Protein AF-A0A0C3JP59-F1 (afdb_monomer)

Mean predicted aligned error: 7.5 Å

Secondary structure (DSSP, 8-state):
---EEEEEEPPPSEEES-TTS-EEEEEEEE-TTS-SB--S-EEEEEEEEEE--TTS-PPP-BPPPEEEEEE-GGGTT--EEEPPPSS--TT-EEEEEEESSSSGGGGSEETT-TTTTSSPBPEEEPPEEEESS---PPPP-EEEEEEEE---TTS-PPPEEEEEEEESSS-GGGS--HHHHHHHHHHHHHHTT------HHHHHHHHHHH-SS---PPPSS-SS-----TTGGG---------

Radius of gyration: 20.32 Å; Cα contacts (8 Å, |Δi|>4): 441; chains: 1; bounding box: 47×36×67 Å

Foldseek 3Di:
DFKAWDWPAFWFQEDEPDQPDFGKTQIAIAAQLNPGGDADKFWKWKKKWWDDDPVDPDDIDIDFTDTQGIDHPVSNGPMGTDDDDPPDDAFTKIKMKIFRDRGPVRSAQELQDPCGRVGHFMKIFDIYGYHNDDDPGDGGQKIKHKYWQDAPPVDPDDIDIDIFIAGPDSPSLRTDHPVLSNVSSVVSCLQRPHPDPPDPVSVVVSCQVVPLDDDDDDDPPHRRHPDDDPCVSVPDPPDDDDD

Structure (mmCIF, N/CA/C/O backbone):
data_AF-A0A0C3JP59-F1
#
_entry.id   AF-A0A0C3JP59-F1
#
loop_
_atom_site.group_PDB
_atom_site.id
_atom_site.type_symbol
_atom_site.label_atom_id
_atom_site.label_alt_id
_atom_site.label_comp_id
_atom_site.label_asym_id
_atom_site.label_entity_id
_atom_site.label_seq_id
_atom_site.pdbx_PDB_ins_code
_atom_site.Cartn_x
_atom_site.Cartn_y
_atom_site.Cartn_z
_atom_site.occupancy
_atom_site.B_iso_or_equiv
_atom_site.auth_seq_id
_atom_site.auth_comp_id
_atom_site.auth_asym_id
_atom_site.auth_atom_id
_atom_site.pdbx_PDB_model_num
ATOM 1 N N . MET A 1 1 ? 14.870 6.328 -2.613 1.00 89.94 1 MET A N 1
ATOM 2 C CA . MET A 1 1 ? 14.255 5.530 -1.542 1.00 89.94 1 MET A CA 1
ATOM 3 C C . MET A 1 1 ? 12.779 5.856 -1.515 1.00 89.94 1 MET A C 1
ATOM 5 O O . MET A 1 1 ? 12.437 7.028 -1.655 1.00 89.94 1 MET A O 1
ATOM 9 N N . PHE A 1 2 ? 11.926 4.849 -1.416 1.00 96.75 2 PHE A N 1
ATOM 10 C CA . PHE A 1 2 ? 10.487 5.022 -1.312 1.00 96.75 2 PHE A CA 1
ATOM 11 C C . PHE A 1 2 ? 10.056 4.972 0.149 1.00 96.75 2 PHE A C 1
ATOM 13 O O . PHE A 1 2 ? 10.718 4.387 1.003 1.00 96.75 2 PHE A O 1
ATOM 20 N N . TYR A 1 3 ? 8.921 5.602 0.425 1.00 97.62 3 TYR A N 1
ATOM 21 C CA . TYR A 1 3 ? 8.264 5.524 1.719 1.00 97.62 3 TYR A CA 1
ATOM 22 C C . TYR A 1 3 ? 6.970 4.733 1.591 1.00 97.62 3 TYR A C 1
ATOM 24 O O . TYR A 1 3 ? 6.320 4.718 0.545 1.00 97.62 3 TYR A O 1
ATOM 32 N N . TYR A 1 4 ? 6.574 4.094 2.680 1.00 97.56 4 TYR A N 1
ATOM 33 C CA . TYR A 1 4 ? 5.446 3.184 2.719 1.00 97.56 4 TYR A CA 1
ATOM 34 C C . TYR A 1 4 ? 4.569 3.536 3.905 1.00 97.56 4 TYR A C 1
ATOM 36 O O . TYR A 1 4 ? 5.034 3.572 5.042 1.00 97.56 4 TYR A O 1
ATOM 44 N N . VAL A 1 5 ? 3.274 3.714 3.662 1.00 97.75 5 VAL A N 1
ATOM 45 C CA . VAL A 1 5 ? 2.292 3.603 4.737 1.00 97.75 5 VAL A CA 1
ATOM 46 C C . VAL A 1 5 ? 2.236 2.131 5.146 1.00 97.75 5 VAL A C 1
ATOM 48 O O . VAL A 1 5 ? 2.215 1.235 4.299 1.00 97.75 5 VAL A O 1
ATOM 51 N N . SER A 1 6 ? 2.254 1.855 6.442 1.00 96.12 6 SER A N 1
ATOM 52 C CA . SER A 1 6 ? 2.168 0.509 7.005 1.00 96.12 6 SER A CA 1
ATOM 53 C C . SER A 1 6 ? 1.388 0.522 8.317 1.00 96.12 6 SER A C 1
ATOM 55 O O . SER A 1 6 ? 1.130 1.579 8.896 1.00 96.12 6 SER A O 1
ATOM 57 N N . PHE A 1 7 ? 0.992 -0.660 8.782 1.00 96.06 7 PHE A N 1
ATOM 58 C CA . PHE A 1 7 ? 0.391 -0.827 10.097 1.00 96.06 7 PHE A CA 1
ATOM 59 C C . PHE A 1 7 ? 1.435 -1.368 11.074 1.00 96.06 7 PHE A C 1
ATOM 61 O O . PHE A 1 7 ? 1.820 -2.533 10.984 1.00 96.06 7 PHE A O 1
ATOM 68 N N . LEU A 1 8 ? 1.849 -0.556 12.048 1.00 94.31 8 LEU A N 1
ATOM 69 C CA . LEU A 1 8 ? 2.603 -1.061 13.198 1.00 94.31 8 LEU A CA 1
ATOM 70 C C . LEU A 1 8 ? 1.692 -1.904 14.104 1.00 94.31 8 LEU A C 1
ATOM 72 O O . LEU A 1 8 ? 2.076 -2.966 14.599 1.00 94.31 8 LEU A O 1
ATOM 76 N N . ARG A 1 9 ? 0.447 -1.444 14.271 1.00 94.44 9 ARG A N 1
ATOM 77 C CA . ARG A 1 9 ? -0.668 -2.235 14.794 1.00 94.44 9 ARG A CA 1
ATOM 78 C C . ARG A 1 9 ? -1.756 -2.301 13.722 1.00 94.44 9 ARG A C 1
ATOM 80 O O . ARG A 1 9 ? -2.375 -1.266 13.455 1.00 94.44 9 ARG A O 1
ATOM 87 N N . PRO A 1 10 ? -1.945 -3.461 13.068 1.00 95.94 10 PRO A N 1
ATOM 88 C CA . PRO A 1 10 ? -3.008 -3.635 12.089 1.00 95.94 10 PRO A CA 1
ATOM 89 C C . PRO A 1 10 ? -4.371 -3.680 12.780 1.00 95.94 10 PRO A C 1
ATOM 91 O O . PRO A 1 10 ? -4.438 -3.938 13.987 1.00 95.94 10 PRO A O 1
ATOM 94 N N . PRO A 1 11 ? -5.459 -3.433 12.033 1.00 96.25 11 PRO A N 1
ATOM 95 C CA . PRO A 1 11 ? -6.794 -3.599 12.578 1.00 96.25 11 PRO A CA 1
ATOM 96 C C . PRO A 1 11 ? -7.042 -5.062 12.997 1.00 96.25 11 PRO A C 1
ATOM 98 O O . PRO A 1 11 ? -6.346 -5.979 12.545 1.00 96.25 11 PRO A O 1
ATOM 101 N N . PRO A 1 12 ? -8.030 -5.318 13.870 1.00 95.50 12 PRO A N 1
ATOM 102 C CA . PRO A 1 12 ? -8.351 -6.675 14.283 1.00 95.50 12 PRO A CA 1
ATOM 103 C C . PRO A 1 12 ? -8.939 -7.474 13.113 1.00 95.50 12 PRO A C 1
ATOM 105 O O . PRO A 1 12 ? -9.581 -6.918 12.226 1.00 95.50 12 PRO A O 1
ATOM 108 N N . ALA A 1 13 ? -8.785 -8.799 13.129 1.00 96.38 13 ALA A N 1
ATOM 109 C CA . ALA A 1 13 ? -9.402 -9.659 12.114 1.00 96.38 13 ALA A CA 1
ATOM 110 C C . ALA A 1 13 ? -10.935 -9.754 12.252 1.00 96.38 13 ALA A C 1
ATOM 112 O O . ALA A 1 13 ? -11.623 -10.115 11.298 1.00 96.38 13 ALA A O 1
ATOM 113 N N . GLN A 1 14 ? -11.474 -9.421 13.428 1.00 96.19 14 GLN A N 1
ATOM 114 C CA . GLN A 1 14 ? -12.908 -9.325 13.683 1.00 96.19 14 GLN A CA 1
ATOM 115 C C . GLN A 1 14 ? -13.212 -8.058 14.478 1.00 96.19 14 GLN A C 1
ATOM 117 O O . GLN A 1 14 ? -12.444 -7.697 15.366 1.00 96.19 14 GLN A O 1
ATOM 122 N N . ALA A 1 15 ? -14.338 -7.418 14.188 1.00 95.38 15 ALA A N 1
ATOM 123 C CA . ALA A 1 15 ? -14.823 -6.258 14.928 1.00 95.38 15 ALA A CA 1
ATOM 124 C C . ALA A 1 15 ? -16.307 -6.430 15.263 1.00 95.38 15 ALA A C 1
ATOM 126 O O . ALA A 1 15 ? -17.074 -6.966 14.455 1.00 95.38 15 ALA A O 1
ATOM 127 N N . SER A 1 16 ? -16.726 -5.967 16.444 1.00 94.12 16 SER A N 1
ATOM 128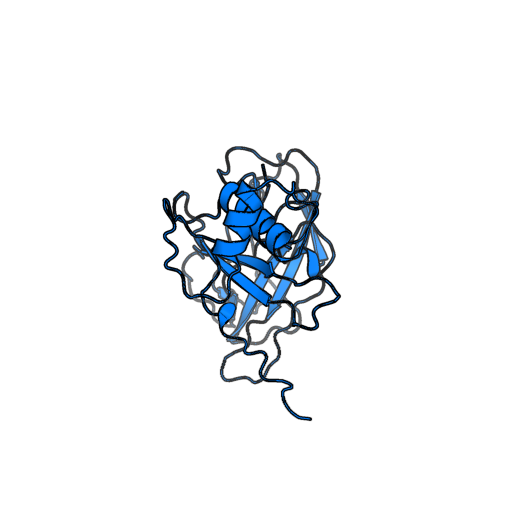 C CA . SER A 1 16 ? -18.150 -5.956 16.798 1.00 94.12 16 SER A CA 1
ATOM 129 C C . SER A 1 16 ? -18.950 -5.057 15.861 1.00 94.12 16 SER A C 1
ATOM 131 O O . SER A 1 16 ? -18.447 -4.030 15.416 1.00 94.12 16 SER A O 1
ATOM 133 N N . LEU A 1 17 ? -20.232 -5.343 15.636 1.00 94.50 17 LEU A N 1
ATOM 134 C CA . LEU A 1 17 ? -21.161 -4.393 15.001 1.00 94.50 17 LEU A CA 1
ATOM 135 C C . LEU A 1 17 ? -21.553 -3.220 15.915 1.00 94.50 17 LEU A C 1
ATOM 137 O O . LEU A 1 17 ? -22.024 -2.197 15.420 1.00 94.50 17 LEU A O 1
ATOM 141 N N . ALA A 1 18 ? -21.338 -3.330 17.229 1.00 91.81 18 ALA A N 1
ATOM 142 C CA . ALA A 1 18 ? -21.715 -2.297 18.190 1.00 91.81 18 ALA A CA 1
ATOM 143 C C . ALA A 1 18 ? -20.9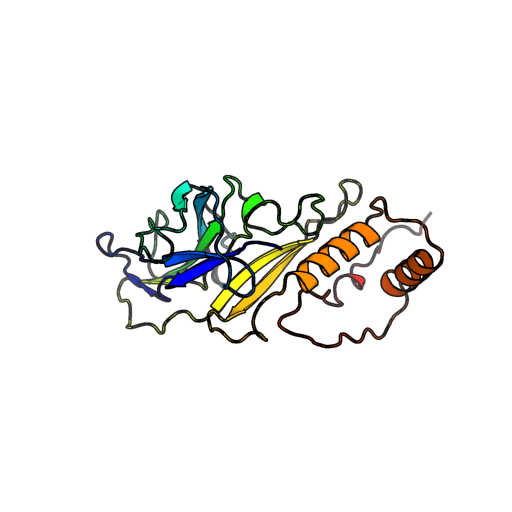47 -0.986 17.948 1.00 91.81 18 ALA A C 1
ATOM 145 O O . ALA A 1 18 ? -19.719 -0.971 17.970 1.00 91.81 18 ALA A O 1
ATOM 146 N N . GLN A 1 19 ? -21.667 0.126 17.765 1.00 86.19 19 GLN A N 1
ATOM 147 C CA . GLN A 1 19 ? -21.082 1.439 17.441 1.00 86.19 19 GLN A CA 1
ATOM 148 C C . GLN A 1 19 ? -20.111 1.979 18.502 1.00 86.19 19 GLN A C 1
ATOM 150 O O . GLN A 1 19 ? -19.279 2.826 18.191 1.00 86.19 19 GLN A O 1
ATOM 155 N N . THR A 1 20 ? -20.212 1.503 19.743 1.00 87.88 20 THR A N 1
ATOM 156 C CA . THR A 1 20 ? -19.355 1.918 20.859 1.00 87.88 20 THR A CA 1
ATOM 157 C C . THR A 1 20 ? -17.933 1.367 20.764 1.00 87.88 20 THR A C 1
ATOM 159 O O . THR A 1 20 ? -17.017 1.951 21.338 1.00 87.88 20 THR A O 1
ATOM 162 N N . GLU A 1 21 ? -17.723 0.263 20.044 1.00 90.06 21 GLU A N 1
ATOM 163 C CA . GLU A 1 21 ? -16.406 -0.355 19.913 1.00 90.06 21 GLU A CA 1
ATOM 164 C C . GLU A 1 21 ? -15.600 0.322 18.797 1.00 90.06 21 GLU A C 1
ATOM 166 O O . GLU A 1 21 ? -16.052 0.481 17.661 1.00 90.06 21 GLU A O 1
ATOM 171 N N . GLN A 1 22 ? -14.375 0.730 19.100 1.00 93.38 22 GLN A N 1
ATOM 172 C CA . GLN A 1 22 ? -13.525 1.444 18.152 1.00 93.38 22 GLN A CA 1
ATOM 173 C C . GLN A 1 22 ? -12.593 0.483 17.413 1.00 93.38 22 GLN A C 1
ATOM 175 O O . GLN A 1 22 ? -12.082 -0.470 17.997 1.00 93.38 22 GLN A O 1
ATOM 180 N N . ILE A 1 23 ? -12.340 0.755 16.130 1.00 95.56 23 ILE A N 1
ATOM 181 C CA . ILE A 1 23 ? -11.275 0.080 15.383 1.00 95.56 23 ILE A CA 1
ATOM 182 C C . ILE A 1 23 ? -10.002 0.881 15.610 1.00 95.56 23 ILE A C 1
ATOM 184 O O . ILE A 1 23 ? -9.874 1.992 15.100 1.00 95.56 23 ILE A O 1
ATOM 188 N N . LEU A 1 24 ? -9.081 0.324 16.387 1.00 97.06 24 LEU A N 1
ATOM 189 C CA . LEU A 1 24 ? -7.813 0.964 16.713 1.00 97.06 24 LEU A CA 1
ATOM 190 C C . LEU A 1 24 ? -6.708 0.452 15.791 1.00 97.06 24 LEU A C 1
ATOM 192 O O . LEU A 1 24 ? -6.605 -0.749 15.539 1.00 97.06 24 LEU A O 1
ATOM 196 N N . ILE A 1 25 ? -5.884 1.372 15.297 1.00 97.25 25 ILE A N 1
ATOM 197 C CA . ILE A 1 25 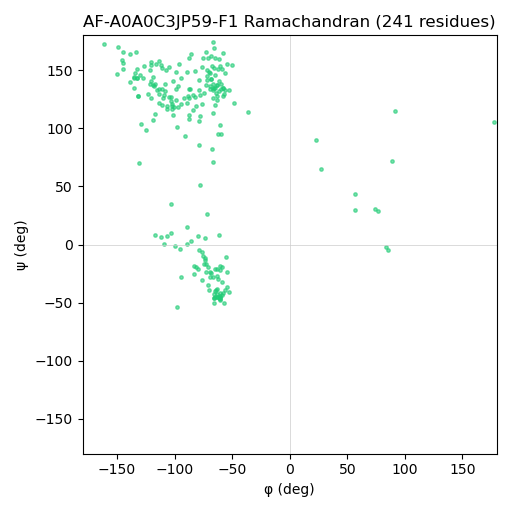? -4.693 1.072 14.500 1.00 97.25 25 ILE A CA 1
ATOM 198 C C . ILE A 1 25 ? -3.531 1.972 14.919 1.00 97.25 25 ILE A C 1
ATOM 200 O O . ILE A 1 25 ? -3.727 3.036 15.508 1.00 97.25 25 ILE A O 1
ATOM 204 N N . THR A 1 26 ? -2.320 1.599 14.517 1.00 97.75 26 THR A N 1
ATOM 205 C CA . THR A 1 26 ? -1.148 2.483 14.578 1.00 97.75 26 THR A CA 1
ATOM 206 C C . THR A 1 26 ? -0.533 2.557 13.184 1.00 97.75 26 THR A C 1
ATOM 208 O O . THR A 1 26 ? 0.161 1.612 12.793 1.00 97.75 26 THR A O 1
ATOM 211 N N . PRO A 1 27 ? -0.819 3.612 12.396 1.00 97.44 27 PRO A N 1
ATOM 212 C CA . PRO A 1 27 ? -0.176 3.793 11.105 1.00 97.44 27 PRO A CA 1
ATOM 213 C C . PRO A 1 27 ? 1.284 4.207 11.300 1.00 97.44 27 PRO A C 1
ATOM 215 O O . PRO A 1 27 ? 1.622 4.873 12.274 1.00 97.44 27 PRO A O 1
ATOM 218 N N . GLN A 1 28 ? 2.135 3.841 10.350 1.00 96.69 28 GLN A N 1
ATOM 219 C CA . GLN A 1 28 ? 3.537 4.237 10.304 1.00 96.69 28 GLN A CA 1
ATOM 220 C C . GLN A 1 28 ? 3.923 4.584 8.865 1.00 96.69 28 GLN A C 1
ATOM 222 O O . GLN A 1 28 ? 3.496 3.884 7.946 1.00 96.69 28 GLN A O 1
ATOM 227 N N . ILE A 1 29 ? 4.725 5.637 8.672 1.00 97.62 29 ILE A N 1
ATOM 228 C CA . ILE A 1 29 ? 5.345 5.951 7.379 1.00 97.62 29 ILE A CA 1
ATOM 229 C C . ILE A 1 29 ? 6.865 5.869 7.505 1.00 97.62 29 ILE A C 1
ATOM 231 O O . ILE A 1 29 ? 7.481 6.685 8.192 1.00 97.62 29 ILE A O 1
ATOM 235 N N . SER A 1 30 ? 7.455 4.882 6.841 1.00 96.38 30 SER A N 1
ATOM 236 C CA . SER A 1 30 ? 8.897 4.618 6.848 1.00 96.38 30 SER A CA 1
ATOM 237 C C . SER A 1 30 ? 9.351 3.998 5.525 1.00 96.38 30 SER A C 1
ATOM 239 O O . SER A 1 30 ? 8.516 3.675 4.677 1.00 96.38 30 SER A O 1
ATOM 241 N N . ASN A 1 31 ? 10.661 3.892 5.315 1.00 95.56 31 ASN A N 1
ATOM 242 C CA . ASN A 1 31 ? 11.227 3.158 4.182 1.00 95.56 31 ASN A CA 1
ATOM 243 C C . ASN A 1 31 ? 10.967 1.637 4.281 1.00 95.56 31 ASN A C 1
ATOM 245 O O . ASN A 1 31 ? 10.435 1.142 5.280 1.00 95.56 31 ASN A O 1
ATOM 249 N N . ASP A 1 32 ? 11.336 0.883 3.246 1.00 90.38 32 ASP A N 1
ATOM 250 C CA . ASP A 1 32 ? 11.154 -0.578 3.162 1.00 90.38 32 ASP A CA 1
ATOM 251 C C . ASP A 1 32 ? 11.807 -1.337 4.338 1.00 90.38 32 ASP A C 1
ATOM 253 O O . ASP A 1 32 ? 11.213 -2.253 4.928 1.00 90.38 32 ASP A O 1
ATOM 257 N N . LEU A 1 33 ? 12.987 -0.882 4.764 1.00 90.31 33 LEU A N 1
ATOM 258 C CA . LEU A 1 33 ? 13.717 -1.399 5.925 1.00 90.31 33 LEU A CA 1
ATOM 259 C C . LEU A 1 33 ? 13.121 -0.996 7.283 1.00 90.31 33 LEU A C 1
ATOM 261 O O . LEU A 1 33 ? 13.464 -1.595 8.304 1.00 90.31 33 LEU A O 1
ATOM 265 N N . ARG A 1 34 ? 12.204 -0.023 7.315 1.00 89.75 34 ARG A N 1
ATOM 266 C CA . ARG A 1 34 ? 11.659 0.611 8.529 1.00 89.75 34 ARG A CA 1
ATOM 267 C C . ARG A 1 34 ? 12.728 1.224 9.443 1.00 89.75 34 ARG A C 1
ATOM 269 O O . ARG A 1 34 ? 12.549 1.269 10.659 1.00 89.75 34 ARG A O 1
ATOM 276 N N . THR A 1 35 ? 13.833 1.682 8.869 1.00 92.38 35 THR A N 1
ATOM 277 C CA . THR A 1 35 ? 14.932 2.337 9.592 1.00 92.38 35 THR A CA 1
ATOM 278 C C . THR A 1 35 ? 14.798 3.853 9.587 1.00 92.38 35 THR A C 1
ATOM 280 O O . THR A 1 35 ? 15.247 4.506 10.525 1.00 92.38 35 THR A O 1
ATOM 283 N N . GLU A 1 36 ? 14.153 4.407 8.561 1.00 95.88 36 GLU A N 1
ATOM 284 C CA . GLU A 1 36 ? 14.010 5.847 8.359 1.00 95.88 36 GLU A CA 1
ATOM 285 C C . GLU A 1 36 ? 12.531 6.215 8.266 1.00 95.88 36 GLU A C 1
ATOM 287 O O . GLU A 1 36 ? 11.762 5.598 7.523 1.00 95.88 36 GLU A O 1
ATOM 292 N N . TYR A 1 37 ? 12.124 7.214 9.048 1.00 97.06 37 TYR A N 1
ATOM 293 C CA . TYR A 1 37 ? 10.769 7.758 9.030 1.00 97.06 37 TYR A CA 1
ATOM 294 C C . TYR A 1 37 ? 10.662 8.883 8.013 1.00 97.06 37 TYR A C 1
ATOM 296 O O . TYR A 1 37 ? 11.604 9.647 7.833 1.00 97.06 37 TYR A O 1
ATOM 304 N N . LEU A 1 38 ? 9.482 9.033 7.408 1.00 96.88 38 LEU A N 1
ATOM 305 C CA . LEU A 1 38 ? 9.199 10.239 6.638 1.00 96.88 38 LEU A CA 1
ATOM 306 C C . LEU A 1 38 ? 9.179 11.447 7.585 1.00 96.88 38 LEU A C 1
ATOM 308 O O . LEU A 1 38 ? 8.363 11.481 8.512 1.00 96.88 38 LEU A O 1
ATOM 312 N N . GLU A 1 39 ? 10.060 12.415 7.334 1.00 96.62 39 GLU A N 1
ATOM 313 C CA . GLU A 1 39 ? 10.195 13.637 8.138 1.00 96.62 39 GLU A CA 1
ATOM 314 C C . GLU A 1 39 ? 9.076 14.654 7.867 1.00 96.62 39 GLU A C 1
ATOM 316 O O . GLU A 1 39 ? 8.660 15.384 8.771 1.00 96.62 39 GLU A O 1
ATOM 321 N N . ASP A 1 40 ? 8.550 14.662 6.641 1.00 96.44 40 ASP A N 1
ATOM 322 C CA . ASP A 1 40 ? 7.496 15.575 6.216 1.00 96.44 40 ASP A CA 1
ATOM 323 C C . ASP A 1 40 ? 6.162 15.336 6.934 1.00 96.44 40 ASP A C 1
ATOM 325 O O . ASP A 1 40 ? 5.783 14.221 7.315 1.00 96.44 40 ASP A O 1
ATOM 329 N N . VAL A 1 41 ? 5.389 16.417 7.051 1.00 97.31 41 VAL A N 1
ATOM 330 C CA . VAL A 1 41 ? 4.006 16.356 7.523 1.00 97.31 41 VAL A CA 1
ATOM 331 C C . VAL A 1 41 ? 3.101 16.018 6.349 1.00 97.31 41 VAL A C 1
ATOM 333 O O . VAL A 1 41 ? 2.940 16.821 5.432 1.00 97.31 41 VAL A O 1
ATOM 336 N N . VAL A 1 42 ? 2.455 14.856 6.405 1.00 97.81 42 VAL A N 1
ATOM 337 C CA . VAL A 1 42 ? 1.535 14.404 5.353 1.00 97.81 42 VAL A CA 1
ATOM 338 C C . VAL A 1 42 ? 0.207 13.945 5.935 1.00 97.81 42 VAL A C 1
ATOM 340 O O . VAL A 1 42 ? 0.148 13.385 7.028 1.00 97.81 42 VAL A O 1
ATOM 343 N N . ASP A 1 43 ? -0.884 14.169 5.213 1.00 98.44 43 ASP A N 1
ATOM 344 C CA . ASP A 1 43 ? -2.201 13.704 5.639 1.00 98.44 43 ASP A CA 1
ATOM 345 C C . ASP A 1 43 ? -2.411 12.239 5.256 1.00 98.44 43 ASP A C 1
ATOM 347 O O . ASP A 1 43 ? -2.278 11.858 4.096 1.00 98.44 43 ASP A O 1
ATOM 351 N N . ILE A 1 44 ? -2.786 11.415 6.233 1.00 98.50 44 ILE A N 1
ATOM 352 C CA . ILE A 1 44 ? -3.218 10.039 6.003 1.00 98.50 44 ILE A CA 1
ATOM 353 C C . ILE A 1 44 ? -4.732 10.049 5.832 1.00 98.50 44 ILE A C 1
ATOM 355 O O . ILE A 1 44 ? -5.476 10.513 6.701 1.00 98.50 44 ILE A O 1
ATOM 359 N N . HIS A 1 45 ? -5.183 9.488 4.722 1.00 98.69 45 HIS A N 1
ATOM 360 C CA . HIS A 1 45 ? -6.574 9.250 4.384 1.00 98.69 45 HIS A CA 1
ATOM 361 C C . HIS A 1 45 ? -6.903 7.767 4.546 1.00 98.69 45 HIS A C 1
ATOM 363 O O . HIS A 1 45 ? -6.029 6.911 4.404 1.00 98.69 45 HIS A O 1
ATOM 369 N N . TYR A 1 46 ? -8.170 7.461 4.820 1.00 98.62 46 TYR A N 1
ATOM 370 C CA . TYR A 1 46 ? -8.672 6.094 4.881 1.00 98.62 46 TYR A CA 1
ATOM 371 C C . TYR A 1 46 ? -9.800 5.847 3.878 1.00 98.62 46 TYR A C 1
ATOM 373 O O . TYR A 1 46 ? -10.518 6.759 3.460 1.00 98.62 46 TYR A O 1
ATOM 381 N N . SER A 1 47 ? -9.967 4.591 3.481 1.00 98.38 47 SER A N 1
ATOM 382 C CA . SER A 1 47 ? -11.138 4.095 2.756 1.00 98.38 47 SER A CA 1
ATOM 383 C C . SER A 1 47 ? -11.454 2.667 3.158 1.00 98.38 47 SER A C 1
ATOM 385 O O . SER A 1 47 ? -10.591 1.934 3.633 1.00 98.38 47 SER A O 1
ATOM 387 N N . TRP A 1 48 ? -12.695 2.269 2.919 1.00 98.00 48 TRP A N 1
ATOM 388 C CA . TRP A 1 48 ? -13.177 0.921 3.146 1.00 98.00 48 TRP A CA 1
ATOM 389 C C . TRP A 1 48 ? -13.446 0.241 1.813 1.00 98.00 48 TRP A C 1
ATOM 391 O O . TRP A 1 48 ? -14.182 0.779 0.987 1.00 98.00 48 TRP A O 1
ATOM 401 N N . ALA A 1 49 ? -12.852 -0.931 1.609 1.00 96.88 49 ALA A N 1
ATOM 402 C CA . ALA A 1 49 ? -13.114 -1.788 0.462 1.00 96.88 49 ALA A CA 1
ATOM 403 C C . ALA A 1 49 ? -13.941 -2.995 0.899 1.00 96.88 49 ALA A C 1
ATOM 405 O O . ALA A 1 49 ? -13.495 -3.797 1.721 1.00 96.88 49 ALA A O 1
ATOM 406 N N . PHE A 1 50 ? -15.150 -3.109 0.363 1.00 95.88 50 PHE A N 1
ATOM 407 C CA . PHE A 1 50 ? -16.019 -4.248 0.607 1.00 95.88 50 PHE A CA 1
ATOM 408 C C . PHE A 1 50 ? -15.414 -5.505 -0.019 1.00 95.88 50 PHE A C 1
ATOM 410 O O . PHE A 1 50 ? -14.981 -5.480 -1.173 1.00 95.88 50 PHE A O 1
ATOM 417 N N . VAL A 1 51 ? -15.386 -6.598 0.743 1.00 94.44 51 VAL A N 1
ATOM 418 C CA . VAL A 1 51 ? -14.959 -7.910 0.254 1.00 94.44 51 VAL A CA 1
ATOM 419 C C . VAL A 1 51 ? -16.221 -8.695 -0.097 1.00 94.44 51 VAL A C 1
ATOM 421 O O . VAL A 1 51 ? -16.885 -9.187 0.819 1.00 94.44 51 VAL A O 1
ATOM 424 N N . PRO A 1 52 ? -16.589 -8.794 -1.387 1.00 88.06 52 PRO A N 1
ATOM 425 C CA . PRO A 1 52 ? -17.761 -9.559 -1.777 1.00 88.06 52 PRO A CA 1
ATOM 426 C C . PRO A 1 52 ? -17.572 -11.034 -1.423 1.00 88.06 52 PRO A C 1
ATOM 428 O O . PRO A 1 52 ? -16.500 -11.609 -1.624 1.00 88.06 52 PRO A O 1
ATOM 431 N N . ASP A 1 53 ? -18.627 -11.640 -0.883 1.00 81.94 53 ASP A N 1
ATOM 432 C CA . ASP A 1 53 ? -18.703 -13.091 -0.741 1.00 81.94 53 ASP A CA 1
ATOM 433 C C . ASP A 1 53 ? -18.775 -13.698 -2.148 1.00 81.94 53 ASP A C 1
ATOM 435 O O . ASP A 1 53 ? -19.559 -13.240 -2.972 1.00 81.94 53 ASP A O 1
ATOM 439 N N . LEU A 1 54 ? -17.999 -14.750 -2.420 1.00 75.81 54 LEU A N 1
ATOM 440 C CA . LEU A 1 54 ? -18.024 -15.480 -3.694 1.00 75.81 54 LEU A CA 1
ATOM 441 C C . LEU A 1 54 ? -19.431 -15.974 -4.068 1.00 75.81 54 LEU A C 1
ATOM 443 O O . LEU A 1 54 ? -19.716 -16.210 -5.240 1.00 75.81 54 LEU A O 1
ATOM 447 N N . ARG A 1 55 ? -20.311 -16.144 -3.076 1.00 76.62 55 ARG A N 1
ATOM 448 C CA . ARG A 1 55 ? -21.710 -16.551 -3.268 1.00 76.62 55 ARG A CA 1
ATOM 449 C C . ARG A 1 55 ? -22.640 -15.389 -3.616 1.00 76.62 55 ARG A C 1
ATOM 451 O O . ARG A 1 55 ? -23.746 -15.609 -4.100 1.00 76.62 55 ARG A O 1
ATOM 458 N N . SER A 1 56 ? -22.212 -14.163 -3.344 1.00 70.06 56 SER A N 1
ATOM 459 C CA . SER A 1 56 ? -22.982 -12.940 -3.512 1.00 70.06 56 SER A CA 1
ATOM 460 C C . SER A 1 56 ? -22.510 -12.225 -4.776 1.00 70.06 56 SER A C 1
ATOM 462 O O . SER A 1 56 ? -21.344 -11.869 -4.890 1.00 70.06 56 SER A O 1
ATOM 464 N N . GLN A 1 57 ? -23.407 -11.949 -5.727 1.00 70.75 57 GLN A N 1
ATOM 465 C CA . GLN A 1 57 ? -23.086 -11.174 -6.943 1.00 70.75 57 GLN A CA 1
ATOM 466 C C . GLN A 1 57 ? -22.876 -9.672 -6.656 1.00 70.75 57 GLN A C 1
ATOM 468 O O . GLN A 1 57 ? -23.121 -8.814 -7.502 1.00 70.75 57 GLN A O 1
ATOM 473 N N . THR A 1 58 ? -22.469 -9.324 -5.438 1.00 73.75 58 THR A N 1
ATOM 474 C CA . THR A 1 58 ? -22.229 -7.941 -5.047 1.00 73.75 58 THR A CA 1
ATOM 475 C C . THR A 1 58 ? -20.933 -7.446 -5.675 1.00 73.75 58 THR A C 1
ATOM 477 O O . THR A 1 58 ? -19.884 -8.085 -5.626 1.00 73.75 58 THR A O 1
ATOM 480 N N . THR A 1 59 ? -21.004 -6.276 -6.302 1.00 77.56 59 THR A N 1
ATOM 481 C CA . THR A 1 59 ? -19.829 -5.611 -6.862 1.00 77.56 59 THR A CA 1
ATOM 482 C C . THR A 1 59 ? -18.916 -5.134 -5.736 1.00 77.56 59 THR A C 1
ATOM 484 O O . THR A 1 59 ? -19.403 -4.634 -4.723 1.00 77.56 59 THR A O 1
ATOM 487 N N . SER A 1 60 ? -17.598 -5.224 -5.924 1.00 81.06 60 SER A N 1
ATOM 488 C CA . SER A 1 60 ? -16.636 -4.591 -5.014 1.00 81.06 60 SER A CA 1
ATOM 489 C C . SER A 1 60 ? -16.892 -3.082 -4.942 1.00 81.06 60 SER A C 1
ATOM 491 O O . SER A 1 60 ? -16.981 -2.404 -5.969 1.00 81.06 60 SER A O 1
ATOM 493 N N . VAL A 1 61 ? -17.028 -2.556 -3.725 1.00 91.56 61 VAL A N 1
ATOM 494 C CA . VAL A 1 61 ? -17.255 -1.130 -3.467 1.00 91.56 61 VAL A CA 1
ATOM 495 C C . VAL A 1 61 ? -16.120 -0.608 -2.606 1.00 91.56 61 VAL A C 1
ATOM 497 O O . VAL A 1 61 ? -15.869 -1.124 -1.522 1.00 91.56 61 VAL A O 1
ATOM 500 N N . ILE A 1 62 ? -15.466 0.454 -3.071 1.00 95.06 62 ILE A N 1
ATOM 501 C CA . ILE A 1 62 ? -14.479 1.201 -2.289 1.00 95.06 62 ILE A CA 1
ATOM 502 C C . ILE A 1 62 ? -15.087 2.554 -1.930 1.00 95.06 62 ILE A C 1
ATOM 504 O O . ILE A 1 62 ? -15.585 3.260 -2.810 1.00 95.06 62 ILE A O 1
ATOM 508 N N . THR A 1 63 ? -15.072 2.949 -0.660 1.00 96.50 63 THR A N 1
ATOM 509 C CA . THR A 1 63 ? -15.576 4.269 -0.249 1.00 96.50 63 THR A CA 1
ATOM 510 C C . THR A 1 63 ? -14.717 5.401 -0.827 1.00 96.50 63 THR A C 1
ATOM 512 O O . THR A 1 63 ? -13.665 5.181 -1.429 1.00 96.50 63 THR A O 1
ATOM 515 N N . ARG A 1 64 ? -15.185 6.648 -0.714 1.00 96.50 64 ARG A N 1
ATOM 516 C CA . ARG A 1 64 ? -14.326 7.799 -1.023 1.00 96.50 64 ARG A CA 1
ATOM 517 C C . ARG A 1 64 ? -13.274 7.959 0.088 1.00 96.50 64 ARG A C 1
ATOM 519 O O . ARG A 1 64 ? -13.621 7.706 1.245 1.00 96.50 64 ARG A O 1
ATOM 526 N N . PRO A 1 65 ? -12.041 8.381 -0.240 1.00 97.75 65 PRO A N 1
ATOM 527 C CA . PRO A 1 65 ? -11.043 8.726 0.765 1.00 97.75 65 PRO A CA 1
ATOM 528 C C . PRO A 1 65 ? -11.532 9.834 1.693 1.00 97.75 65 PRO A C 1
ATOM 530 O O . PRO A 1 65 ? -12.080 10.835 1.235 1.00 97.75 65 PRO A O 1
ATOM 533 N N . ALA A 1 66 ? -11.318 9.654 2.993 1.00 97.88 66 ALA A N 1
ATOM 534 C CA . ALA A 1 66 ? -11.576 10.659 4.017 1.00 97.88 66 ALA A CA 1
ATOM 535 C C . ALA A 1 66 ? -10.324 10.844 4.877 1.00 97.88 66 ALA A C 1
ATOM 537 O O . ALA A 1 66 ? -9.610 9.878 5.145 1.00 97.88 66 ALA A O 1
ATOM 538 N N . LYS A 1 67 ? -10.036 12.078 5.302 1.00 98.19 67 LYS A N 1
ATOM 539 C CA . LYS A 1 67 ? -8.869 12.369 6.146 1.00 98.19 67 LYS A CA 1
ATOM 540 C C . LYS A 1 67 ? -9.013 11.654 7.491 1.00 98.19 67 LYS A C 1
ATOM 542 O O . LYS A 1 67 ? -10.037 11.790 8.155 1.00 98.19 67 LYS A O 1
ATOM 547 N N . LEU A 1 68 ? -7.986 10.898 7.874 1.00 98.12 68 LEU A N 1
ATOM 548 C CA . LEU A 1 68 ? -7.904 10.193 9.151 1.00 98.12 68 LEU A CA 1
ATOM 549 C C . LEU A 1 68 ? -7.085 10.996 10.164 1.00 98.12 68 LEU A C 1
ATOM 551 O O . LEU A 1 68 ? -7.532 11.251 11.277 1.00 98.12 68 LEU A O 1
ATOM 555 N N . THR A 1 69 ? -5.865 11.379 9.784 1.00 97.94 69 THR A N 1
ATOM 556 C CA . THR A 1 69 ? -4.932 12.101 10.655 1.00 97.94 69 THR A CA 1
ATOM 557 C C . THR A 1 69 ? -3.837 12.790 9.839 1.00 97.94 69 THR A C 1
ATOM 559 O O . THR A 1 69 ? -3.732 12.565 8.636 1.00 97.94 69 THR A O 1
ATOM 562 N N . SER A 1 70 ? -3.009 13.604 10.491 1.00 98.06 70 SER A N 1
ATOM 563 C CA . SER A 1 70 ? -1.781 14.154 9.908 1.00 98.06 70 SER A CA 1
ATOM 564 C C . SER A 1 70 ? -0.573 13.455 10.533 1.00 98.06 70 SER A C 1
ATOM 566 O O . SER A 1 70 ? -0.370 13.515 11.752 1.00 98.06 70 SER A O 1
ATOM 568 N N . TRP A 1 71 ? 0.214 12.781 9.699 1.00 97.56 71 TRP A N 1
ATOM 569 C CA . TRP A 1 71 ? 1.460 12.124 10.070 1.00 97.56 71 TRP A CA 1
ATOM 570 C C . TRP A 1 71 ? 2.523 13.142 10.472 1.00 97.56 71 TRP A C 1
ATOM 572 O O . TRP A 1 71 ? 2.677 14.183 9.836 1.00 97.56 71 TRP A O 1
ATOM 582 N N . ARG A 1 72 ? 3.251 12.809 11.539 1.00 96.69 72 ARG A N 1
ATOM 583 C CA . ARG A 1 72 ? 4.466 13.475 12.019 1.00 96.69 72 ARG A CA 1
ATOM 584 C C . ARG A 1 72 ? 5.309 12.408 12.711 1.00 96.69 72 ARG A C 1
ATOM 586 O O . ARG A 1 72 ? 4.729 11.563 13.393 1.00 96.69 72 ARG A O 1
ATOM 593 N N . THR A 1 73 ? 6.636 12.482 12.648 1.00 95.06 73 THR A N 1
ATOM 594 C CA . THR A 1 73 ? 7.526 11.507 13.315 1.00 95.06 73 THR A CA 1
ATOM 595 C C . THR A 1 73 ? 7.234 11.364 14.814 1.00 95.06 73 THR A C 1
ATOM 597 O O . THR A 1 73 ? 7.208 10.256 15.343 1.00 95.06 73 THR A O 1
ATOM 600 N N . ALA A 1 74 ? 6.885 12.461 15.496 1.00 93.94 74 ALA A N 1
ATOM 601 C CA . ALA A 1 74 ? 6.488 12.445 16.910 1.00 93.94 74 ALA A CA 1
ATOM 602 C C . ALA A 1 74 ? 5.234 11.590 17.205 1.00 93.94 74 ALA A C 1
ATOM 604 O O . ALA A 1 74 ? 4.992 11.214 18.349 1.00 93.94 74 ALA A O 1
ATOM 605 N N . HIS A 1 75 ? 4.423 11.280 16.190 1.00 91.88 75 HIS A N 1
ATOM 606 C CA . HIS A 1 75 ? 3.212 10.466 16.296 1.00 91.88 75 HIS A CA 1
ATOM 607 C C . HIS A 1 75 ? 3.402 9.035 15.775 1.00 91.88 75 HIS A C 1
ATOM 609 O O . HIS A 1 75 ? 2.414 8.312 15.664 1.00 91.88 75 HIS A O 1
ATOM 615 N N . ALA A 1 76 ? 4.634 8.599 15.487 1.00 89.81 76 ALA A N 1
ATOM 616 C CA . ALA A 1 76 ? 4.897 7.317 14.829 1.00 89.81 76 ALA A CA 1
ATOM 617 C C . ALA A 1 76 ? 4.366 6.074 15.563 1.00 89.81 76 ALA A C 1
ATOM 619 O O . ALA A 1 76 ? 4.183 5.022 14.955 1.00 89.81 76 ALA A O 1
ATOM 620 N N . TYR A 1 77 ? 4.090 6.208 16.860 1.00 93.25 77 TYR A N 1
ATOM 621 C CA . TYR A 1 77 ? 3.575 5.146 17.723 1.00 93.25 77 TYR A CA 1
ATOM 622 C C . TYR A 1 77 ? 2.185 5.458 18.290 1.00 93.25 77 TYR A C 1
ATOM 624 O O . TYR A 1 77 ? 1.699 4.747 19.169 1.00 93.25 77 TYR A O 1
ATOM 632 N N . LYS A 1 78 ? 1.542 6.535 17.824 1.00 96.56 78 LYS A N 1
ATOM 633 C CA . LYS A 1 78 ? 0.242 6.962 18.335 1.00 96.56 78 LYS A CA 1
ATOM 634 C C . LYS A 1 78 ? -0.857 6.061 17.779 1.00 96.56 78 LYS A C 1
ATOM 636 O O . LYS A 1 78 ? -1.067 5.983 16.571 1.00 96.56 78 LYS A O 1
ATOM 641 N N . GLU A 1 79 ? -1.582 5.410 18.678 1.00 97.56 79 GLU A N 1
ATOM 642 C CA . GLU A 1 79 ? -2.792 4.671 18.333 1.00 97.56 79 GLU A CA 1
ATOM 643 C C . GLU A 1 79 ? -3.935 5.641 18.009 1.00 97.56 79 GLU A C 1
ATOM 645 O O . GLU A 1 79 ? -4.111 6.668 18.673 1.00 97.56 79 GLU A O 1
ATOM 650 N N . ILE A 1 80 ? -4.687 5.335 16.953 1.00 97.81 80 ILE A N 1
ATOM 651 C CA . ILE A 1 80 ? -5.795 6.157 16.468 1.00 97.81 80 ILE A CA 1
ATOM 652 C C . ILE A 1 80 ? -7.015 5.292 16.163 1.00 97.81 80 ILE A C 1
ATOM 654 O O . ILE A 1 80 ? -6.895 4.144 15.734 1.00 97.81 80 ILE A O 1
ATOM 658 N N . SER A 1 81 ? -8.194 5.876 16.364 1.00 97.75 81 SER A N 1
ATOM 659 C CA . SER A 1 81 ? -9.476 5.257 16.040 1.00 97.75 81 SER A CA 1
ATOM 660 C C . SER A 1 81 ? -9.868 5.547 14.594 1.00 97.75 81 SER A C 1
ATOM 662 O O . SER A 1 81 ? -9.774 6.687 14.133 1.00 97.75 81 SER A O 1
ATOM 664 N N . VAL A 1 82 ? -10.314 4.514 13.882 1.00 97.38 82 VAL A N 1
ATOM 665 C CA . VAL A 1 82 ? -10.784 4.596 12.498 1.00 97.38 82 VAL A CA 1
ATOM 666 C C . VAL A 1 82 ? -12.307 4.497 12.474 1.00 97.38 82 VAL A C 1
ATOM 668 O O . VAL A 1 82 ? -12.865 3.530 13.006 1.00 97.38 82 VAL A O 1
ATOM 671 N N . PRO A 1 83 ? -13.007 5.446 11.827 1.00 96.88 83 PRO A N 1
ATOM 672 C CA . PRO A 1 83 ? -14.443 5.336 11.631 1.00 96.88 83 PRO A CA 1
ATOM 673 C C . PRO A 1 83 ? -14.795 4.102 10.800 1.00 96.88 83 PRO A C 1
ATOM 675 O O . PRO A 1 83 ? -14.120 3.762 9.830 1.00 96.88 83 PRO A O 1
ATOM 678 N N . ARG A 1 84 ? -15.885 3.440 11.172 1.00 95.25 84 ARG A N 1
ATOM 679 C CA . ARG A 1 84 ? -16.363 2.211 10.530 1.00 95.25 84 ARG A CA 1
ATOM 680 C C . ARG A 1 84 ? -17.022 2.492 9.170 1.00 95.25 84 ARG A C 1
ATOM 682 O O . ARG A 1 84 ? -17.467 3.620 8.940 1.00 95.25 84 ARG A O 1
ATOM 689 N N . PRO A 1 85 ? -17.151 1.481 8.290 1.00 95.00 85 PRO A N 1
ATOM 690 C CA . PRO A 1 85 ? -18.026 1.581 7.128 1.00 95.00 85 PRO A CA 1
ATOM 691 C C . PRO A 1 85 ? -19.464 1.923 7.545 1.00 95.00 85 PRO A C 1
ATOM 693 O O . PRO A 1 85 ? -19.934 1.515 8.609 1.00 95.00 85 PRO A O 1
ATOM 696 N N . GLN A 1 86 ? -20.176 2.660 6.696 1.00 91.44 86 GLN A N 1
ATOM 697 C CA . GLN A 1 86 ? -21.610 2.893 6.875 1.00 91.44 86 GLN A CA 1
ATOM 698 C C . GLN A 1 86 ? -22.403 1.643 6.469 1.00 91.44 86 GLN A C 1
ATOM 700 O O . GLN A 1 86 ? -21.963 0.892 5.602 1.00 91.44 86 GLN A O 1
ATOM 705 N N . ASN A 1 87 ? -23.587 1.452 7.061 1.00 89.88 87 ASN A N 1
ATOM 706 C CA . ASN A 1 87 ? -24.510 0.351 6.739 1.00 89.88 87 ASN A CA 1
ATOM 707 C C . ASN A 1 87 ? -23.881 -1.049 6.884 1.00 89.88 87 ASN A C 1
ATOM 709 O O . ASN A 1 87 ? -24.044 -1.912 6.024 1.00 89.88 87 ASN A O 1
ATOM 713 N N . LEU A 1 88 ? -23.134 -1.262 7.970 1.00 92.94 88 LEU A N 1
ATOM 714 C CA . LEU A 1 88 ? -22.571 -2.568 8.300 1.00 92.94 88 LEU A CA 1
ATOM 715 C C . LEU A 1 88 ? -23.668 -3.588 8.616 1.00 92.94 88 LEU A C 1
ATOM 717 O O . LEU A 1 88 ? -24.557 -3.326 9.427 1.00 92.94 88 LEU A O 1
ATOM 721 N N . HIS A 1 89 ? -23.530 -4.781 8.046 1.00 93.50 89 HIS A N 1
ATOM 722 C CA . HIS A 1 89 ? -24.350 -5.944 8.371 1.00 93.50 89 HIS A CA 1
ATOM 723 C C . HIS A 1 89 ? -23.503 -7.069 8.974 1.00 93.50 89 HIS A C 1
ATOM 725 O O . HIS A 1 89 ? -22.298 -7.161 8.734 1.00 93.50 89 HIS A O 1
ATOM 731 N N . ASP A 1 90 ? -24.150 -7.935 9.754 1.00 95.19 90 ASP A N 1
ATOM 732 C CA . ASP A 1 90 ? -23.512 -9.115 10.340 1.00 95.19 90 ASP A CA 1
ATOM 733 C C . ASP A 1 90 ? -22.962 -10.041 9.255 1.00 95.19 90 ASP A C 1
ATOM 735 O O . ASP A 1 90 ? -23.622 -10.311 8.252 1.00 95.19 90 ASP A O 1
ATOM 739 N N . GLY A 1 91 ? -21.727 -10.497 9.452 1.00 93.94 91 GLY A N 1
ATOM 740 C CA . GLY A 1 91 ? -21.034 -11.380 8.520 1.00 93.94 91 GLY A CA 1
ATOM 741 C C . GLY A 1 91 ? -20.314 -10.664 7.373 1.00 93.94 91 GLY A C 1
ATOM 742 O O . GLY A 1 91 ? -19.603 -11.317 6.611 1.00 93.94 91 GLY A O 1
ATOM 743 N N . GLN A 1 92 ? -20.441 -9.340 7.237 1.00 94.75 92 GLN A N 1
ATOM 744 C CA . GLN A 1 92 ? -19.734 -8.610 6.186 1.00 94.75 92 GLN A CA 1
ATOM 745 C C . GLN A 1 92 ? -18.237 -8.511 6.463 1.00 94.75 92 GLN A C 1
ATOM 747 O O . GLN A 1 92 ? -17.810 -8.256 7.588 1.00 94.75 92 GLN A O 1
ATOM 752 N N . SER A 1 93 ? -17.440 -8.635 5.403 1.00 95.62 93 SER A N 1
ATOM 753 C CA . SER A 1 93 ? -15.996 -8.433 5.460 1.00 95.62 93 SER A CA 1
ATOM 754 C C . SER A 1 93 ? -15.586 -7.175 4.704 1.00 95.62 93 SER A C 1
ATOM 756 O O . SER A 1 93 ? -16.003 -6.950 3.569 1.00 95.62 93 SER A O 1
ATOM 758 N N . TRP A 1 94 ? -14.737 -6.363 5.325 1.00 97.31 94 TRP A N 1
ATOM 759 C CA . TRP A 1 94 ? -14.197 -5.146 4.720 1.00 97.31 94 TRP A CA 1
ATOM 760 C C . TRP A 1 94 ? -12.690 -5.065 4.926 1.00 97.31 94 TRP A C 1
ATOM 762 O O . TRP A 1 94 ? -12.164 -5.558 5.916 1.00 97.31 94 TRP A O 1
ATOM 772 N N . ARG A 1 95 ? -11.985 -4.410 4.009 1.00 97.75 95 ARG A N 1
ATOM 773 C CA . ARG A 1 95 ? -10.567 -4.074 4.162 1.00 97.75 95 ARG A CA 1
ATOM 774 C C . ARG A 1 95 ? -10.412 -2.583 4.393 1.00 97.75 95 ARG A C 1
ATOM 776 O O . ARG A 1 95 ? -11.070 -1.781 3.727 1.00 97.75 95 ARG A O 1
ATOM 783 N N . LEU A 1 96 ? -9.523 -2.229 5.311 1.00 98.44 96 LEU A N 1
ATOM 784 C CA . LEU A 1 96 ? -9.125 -0.853 5.551 1.00 98.44 96 LEU A CA 1
ATOM 785 C C . LEU A 1 96 ? -7.969 -0.497 4.619 1.00 98.44 96 LEU A C 1
ATOM 787 O O . LEU A 1 96 ? -6.952 -1.184 4.615 1.00 98.44 96 LEU A O 1
ATOM 791 N N . ILE A 1 97 ? -8.109 0.583 3.860 1.00 98.50 97 ILE A N 1
ATOM 792 C CA . ILE A 1 97 ? -7.055 1.140 3.008 1.00 98.50 97 ILE A CA 1
ATOM 793 C C . ILE A 1 97 ? -6.568 2.439 3.635 1.00 98.50 97 ILE A C 1
ATOM 795 O O . ILE A 1 97 ? -7.395 3.288 3.964 1.00 98.50 97 ILE A O 1
ATOM 799 N N . LEU A 1 98 ? -5.251 2.615 3.748 1.00 98.62 98 LEU A N 1
ATOM 800 C CA . LEU A 1 98 ? -4.615 3.883 4.098 1.00 98.62 98 LEU A CA 1
ATOM 801 C C . LEU A 1 98 ? -3.793 4.413 2.922 1.00 98.62 98 LEU A C 1
ATOM 803 O O . LEU A 1 98 ? -3.015 3.670 2.322 1.00 98.62 98 LEU A O 1
ATOM 807 N N . SER A 1 99 ? -3.931 5.701 2.616 1.00 98.25 99 SER A N 1
ATOM 808 C CA . SER A 1 99 ? -3.200 6.386 1.542 1.00 98.25 99 SER A CA 1
ATOM 809 C C . SER A 1 99 ? -2.870 7.822 1.932 1.00 98.25 99 SER A C 1
ATOM 811 O O . SER A 1 99 ? -3.571 8.419 2.743 1.00 98.25 99 SER A O 1
ATOM 813 N N . VAL A 1 100 ? -1.833 8.408 1.334 1.00 97.69 100 VAL A N 1
ATOM 814 C CA . VAL A 1 100 ? -1.539 9.842 1.519 1.00 97.69 100 VAL A CA 1
ATOM 815 C C . VAL A 1 100 ? -2.370 10.721 0.572 1.00 97.69 100 VAL A C 1
ATOM 817 O O . VAL A 1 100 ? -2.693 11.858 0.898 1.00 97.69 100 VAL A O 1
ATOM 820 N N . GLY A 1 101 ? -2.804 10.187 -0.573 1.00 94.50 101 GLY A N 1
ATOM 821 C CA . GLY A 1 101 ? -3.641 10.923 -1.522 1.00 94.50 101 GLY A CA 1
ATOM 822 C C . GLY A 1 101 ? -5.147 10.865 -1.239 1.00 94.50 101 GLY A C 1
ATOM 823 O O . GLY A 1 101 ? -5.640 10.018 -0.487 1.00 94.50 101 GLY A O 1
ATOM 824 N N . MET A 1 102 ? -5.873 11.789 -1.876 1.00 94.88 102 MET A N 1
ATOM 825 C CA . MET A 1 102 ? -7.313 12.031 -1.694 1.00 94.88 102 MET A CA 1
ATOM 826 C C . MET A 1 102 ? -8.192 11.307 -2.721 1.00 94.88 102 MET A C 1
ATOM 828 O O . MET A 1 102 ? -9.421 11.385 -2.662 1.00 94.88 102 MET A O 1
ATOM 832 N N . THR A 1 103 ? -7.594 10.619 -3.692 1.00 95.00 103 THR A N 1
ATOM 833 C CA . THR A 1 103 ? -8.312 9.938 -4.769 1.00 95.00 103 THR A CA 1
ATOM 834 C C . THR A 1 103 ? -8.157 8.425 -4.663 1.00 95.00 103 THR A C 1
ATOM 836 O O . THR A 1 103 ? -7.199 7.905 -4.098 1.00 95.00 103 THR A O 1
ATOM 839 N N . ARG A 1 104 ? -9.085 7.675 -5.269 1.00 91.38 104 ARG A N 1
ATOM 840 C CA . ARG A 1 104 ? -8.962 6.208 -5.351 1.00 91.38 104 ARG A CA 1
ATOM 841 C C . ARG A 1 104 ? -7.737 5.755 -6.152 1.00 91.38 104 ARG A C 1
ATOM 843 O O . ARG A 1 104 ? -7.299 4.626 -5.986 1.00 91.38 104 ARG A O 1
ATOM 850 N N . LYS A 1 105 ? -7.185 6.611 -7.021 1.00 91.44 105 LYS A N 1
ATOM 851 C CA . LYS A 1 105 ? -5.962 6.293 -7.771 1.00 91.44 105 LYS A CA 1
ATOM 852 C C . LYS A 1 105 ? -4.740 6.246 -6.853 1.00 91.44 105 LYS A C 1
ATOM 854 O O . LYS A 1 105 ? -3.841 5.464 -7.113 1.00 91.44 105 LYS A O 1
ATOM 859 N N . ASP A 1 106 ? -4.761 6.998 -5.753 1.00 93.06 106 ASP A N 1
ATOM 860 C CA . ASP A 1 106 ? -3.667 7.058 -4.774 1.00 93.06 106 ASP A CA 1
ATOM 861 C C . ASP A 1 106 ? -3.620 5.820 -3.855 1.00 93.06 106 ASP A C 1
ATOM 863 O O . ASP A 1 106 ? -2.706 5.642 -3.050 1.00 93.06 106 ASP A O 1
ATOM 867 N N . GLN A 1 107 ? -4.618 4.940 -3.969 1.00 94.81 107 GLN A N 1
ATOM 868 C CA . GLN A 1 107 ? -4.717 3.673 -3.238 1.00 94.81 107 GLN A CA 1
ATOM 869 C C . GLN A 1 107 ? -4.051 2.508 -3.973 1.00 94.81 107 GLN A C 1
ATOM 871 O O . GLN A 1 107 ? -4.084 1.377 -3.494 1.00 94.81 107 GLN A O 1
ATOM 876 N N . VAL A 1 108 ? -3.475 2.775 -5.146 1.00 95.00 108 VAL A N 1
ATOM 877 C CA . VAL A 1 108 ? -2.804 1.781 -5.977 1.00 95.00 108 VAL A CA 1
ATOM 878 C C . VAL A 1 108 ? -1.488 2.372 -6.471 1.00 95.00 108 VAL A C 1
ATOM 880 O O . VAL A 1 108 ? -1.436 3.518 -6.913 1.00 95.00 108 VAL A O 1
ATOM 883 N N . VAL A 1 109 ? -0.410 1.596 -6.406 1.00 95.38 109 VAL A N 1
ATOM 884 C CA . VAL A 1 109 ? 0.905 2.027 -6.887 1.00 95.38 109 VAL A CA 1
ATOM 885 C C . VAL A 1 109 ? 0.935 1.924 -8.410 1.00 95.38 109 VAL A C 1
ATOM 887 O O . VAL A 1 109 ? 0.919 0.829 -8.972 1.00 95.38 109 VAL A O 1
ATOM 890 N N . LEU A 1 110 ? 0.962 3.067 -9.096 1.00 93.31 110 LEU A N 1
ATOM 891 C CA . LEU A 1 110 ? 1.061 3.117 -10.554 1.00 93.31 110 LEU A CA 1
ATOM 892 C C . LEU A 1 110 ? 2.510 2.878 -10.995 1.00 93.31 110 LEU A C 1
ATOM 894 O O . LEU A 1 110 ? 3.345 3.773 -10.879 1.00 93.31 110 LEU A O 1
ATOM 898 N N . LEU A 1 111 ? 2.796 1.696 -11.547 1.00 92.75 111 LEU A N 1
ATOM 899 C CA . LEU A 1 111 ? 4.152 1.337 -11.988 1.00 92.75 111 LEU A CA 1
ATOM 900 C C . LEU A 1 111 ? 4.620 2.140 -13.209 1.00 92.75 111 LEU A C 1
ATOM 902 O O . LEU A 1 111 ? 5.815 2.320 -13.407 1.00 92.75 111 LEU A O 1
ATOM 906 N N . CYS A 1 112 ? 3.690 2.661 -14.006 1.00 89.25 112 CYS A N 1
ATOM 907 C CA . CYS A 1 112 ? 3.986 3.496 -15.169 1.00 89.25 112 CYS A CA 1
ATOM 908 C C . CYS A 1 112 ? 4.172 4.991 -14.839 1.00 89.25 112 CYS A C 1
ATOM 910 O O . CYS A 1 112 ? 4.286 5.791 -15.761 1.00 89.25 112 CYS A O 1
ATOM 912 N N . ASN A 1 113 ? 4.116 5.399 -13.566 1.00 88.81 113 ASN A N 1
ATOM 913 C CA . ASN A 1 113 ? 4.227 6.809 -13.192 1.00 88.81 113 ASN A CA 1
ATOM 914 C C . ASN A 1 113 ? 5.692 7.270 -13.228 1.00 88.81 113 ASN A C 1
ATOM 916 O O . ASN A 1 113 ? 6.542 6.655 -12.587 1.00 88.81 113 ASN A O 1
ATOM 920 N N . ASP A 1 114 ? 5.973 8.380 -13.913 1.00 87.38 114 ASP A N 1
ATOM 921 C CA . ASP A 1 114 ? 7.315 8.976 -13.955 1.00 87.38 114 ASP A CA 1
ATOM 922 C C . ASP A 1 114 ? 7.792 9.445 -12.571 1.00 87.38 114 ASP A C 1
ATOM 924 O O . ASP A 1 114 ? 8.986 9.421 -12.288 1.00 87.38 114 ASP A O 1
ATOM 928 N N . ASN A 1 115 ? 6.854 9.794 -11.685 1.00 90.75 115 ASN A N 1
ATOM 929 C CA . ASN A 1 115 ? 7.118 10.231 -10.313 1.00 90.75 115 ASN A CA 1
ATOM 930 C C . ASN A 1 115 ? 6.825 9.122 -9.289 1.00 90.75 115 ASN A C 1
ATOM 932 O O . ASN A 1 115 ? 6.311 9.388 -8.196 1.00 90.75 115 ASN A O 1
ATOM 936 N N . ILE A 1 116 ? 7.078 7.857 -9.645 1.00 93.69 116 ILE A N 1
ATOM 937 C CA . ILE A 1 116 ? 6.917 6.746 -8.704 1.00 93.69 116 ILE A CA 1
ATOM 938 C C . ILE A 1 116 ? 7.766 6.985 -7.448 1.00 93.69 116 ILE A C 1
ATOM 940 O O . ILE A 1 116 ? 8.930 7.372 -7.521 1.00 93.69 116 ILE A O 1
ATOM 944 N N . GLY A 1 117 ? 7.156 6.792 -6.279 1.00 94.50 117 GLY A N 1
ATOM 945 C CA . GLY A 1 117 ? 7.822 7.006 -4.997 1.00 94.50 117 GLY A CA 1
ATOM 946 C C . GLY A 1 117 ? 7.847 8.447 -4.491 1.00 94.50 117 GLY A C 1
ATOM 947 O O . GLY A 1 117 ? 8.313 8.665 -3.380 1.00 94.50 117 GLY A O 1
ATOM 948 N N . HIS A 1 118 ? 7.309 9.418 -5.243 1.00 95.12 118 HIS A N 1
ATOM 949 C CA . HIS A 1 118 ? 7.172 10.802 -4.767 1.00 95.12 118 HIS A CA 1
ATOM 950 C C . HIS A 1 118 ? 6.251 10.918 -3.538 1.00 95.12 118 HIS A C 1
ATOM 952 O O . HIS A 1 118 ? 6.413 11.809 -2.712 1.00 95.12 118 HIS A O 1
ATOM 958 N N . ALA A 1 119 ? 5.261 10.031 -3.415 1.00 96.31 119 ALA A N 1
ATOM 959 C CA . ALA A 1 119 ? 4.379 9.952 -2.257 1.00 96.31 119 ALA A CA 1
ATOM 960 C C . ALA A 1 119 ? 4.468 8.559 -1.617 1.00 96.31 119 ALA A C 1
ATOM 962 O O . ALA A 1 119 ? 4.676 7.580 -2.345 1.00 96.31 119 ALA A O 1
ATOM 963 N N . PRO A 1 120 ? 4.255 8.441 -0.291 1.00 97.88 120 PRO A N 1
ATOM 964 C CA . PRO A 1 120 ? 4.269 7.149 0.372 1.00 97.88 120 PRO A CA 1
ATOM 965 C C . PRO A 1 120 ? 3.246 6.170 -0.211 1.00 97.88 120 PRO A C 1
ATOM 967 O O . PRO A 1 120 ? 2.077 6.519 -0.405 1.00 97.88 120 PRO A O 1
ATOM 970 N N . PHE A 1 121 ? 3.665 4.928 -0.446 1.00 98.00 121 PHE A N 1
ATOM 971 C CA . PHE A 1 121 ? 2.791 3.897 -0.993 1.00 98.00 121 PHE A CA 1
ATOM 972 C C . PHE A 1 121 ? 1.718 3.477 0.009 1.00 98.00 121 PHE A C 1
ATOM 974 O O . PHE A 1 121 ? 1.982 3.269 1.195 1.00 98.00 121 PHE A O 1
ATOM 981 N N . SER A 1 122 ? 0.493 3.336 -0.488 1.00 97.94 122 SER A N 1
ATOM 982 C CA . SER A 1 122 ? -0.676 2.942 0.294 1.00 97.94 122 SER A CA 1
ATOM 983 C C . SER A 1 122 ? -0.594 1.495 0.782 1.00 97.94 122 SER A C 1
ATOM 985 O O . SER A 1 122 ? 0.188 0.680 0.284 1.00 97.94 122 SER A O 1
ATOM 987 N N . VAL A 1 123 ? -1.408 1.182 1.788 1.00 98.00 123 VAL A N 1
ATOM 988 C CA . VAL A 1 123 ? -1.518 -0.156 2.378 1.00 98.00 123 VAL A CA 1
ATOM 989 C C . VAL A 1 123 ? -2.976 -0.528 2.576 1.00 98.00 123 VAL A C 1
ATOM 991 O O . VAL A 1 123 ? -3.803 0.313 2.925 1.00 98.00 123 VAL A O 1
ATOM 994 N N . MET A 1 124 ? -3.283 -1.801 2.374 1.00 98.38 124 MET A N 1
ATOM 995 C CA . MET A 1 124 ? -4.585 -2.397 2.620 1.00 98.38 124 MET A CA 1
ATOM 996 C C . MET A 1 124 ? -4.453 -3.472 3.703 1.00 98.38 124 MET A C 1
ATOM 998 O O . MET A 1 124 ? -3.512 -4.260 3.693 1.00 98.38 124 MET A O 1
ATOM 1002 N N . SER A 1 125 ? -5.378 -3.511 4.658 1.00 98.06 125 SER A N 1
ATOM 1003 C CA . SER A 1 125 ? -5.422 -4.568 5.670 1.00 98.06 125 SER A CA 1
ATOM 1004 C C . SER A 1 125 ? -5.905 -5.892 5.077 1.00 98.06 125 SER A C 1
ATOM 1006 O O . SER A 1 125 ? -6.548 -5.931 4.021 1.00 98.06 125 SER A O 1
ATOM 1008 N N . MET A 1 126 ? -5.714 -6.979 5.822 1.00 97.12 126 MET A N 1
ATOM 1009 C CA . MET A 1 126 ? -6.507 -8.186 5.594 1.00 97.12 126 MET A CA 1
ATOM 1010 C C . MET A 1 126 ? -7.990 -7.933 5.903 1.00 97.12 126 MET A C 1
ATOM 1012 O O . MET A 1 126 ? -8.321 -6.960 6.598 1.00 97.12 126 MET A O 1
ATOM 1016 N N . PRO A 1 127 ? -8.908 -8.770 5.378 1.00 96.75 127 PRO A N 1
ATOM 1017 C CA . PRO A 1 127 ? -10.330 -8.644 5.669 1.00 96.75 127 PRO A CA 1
ATOM 1018 C C . PRO A 1 127 ? -10.617 -8.607 7.175 1.00 96.75 127 PRO A C 1
ATOM 1020 O O . PRO A 1 127 ? -10.119 -9.432 7.940 1.00 96.75 127 PRO A O 1
ATOM 1023 N N . ILE A 1 128 ? -11.440 -7.646 7.575 1.00 96.75 128 ILE A N 1
ATOM 1024 C CA . ILE A 1 128 ? -12.023 -7.510 8.904 1.00 96.75 128 ILE A CA 1
ATOM 1025 C C . ILE A 1 128 ? -13.456 -8.006 8.806 1.00 96.75 128 ILE A C 1
ATOM 1027 O O . ILE A 1 128 ? -14.267 -7.416 8.087 1.00 96.75 128 ILE A O 1
ATOM 1031 N N . LEU A 1 129 ? -13.767 -9.076 9.528 1.00 96.25 129 LEU A N 1
ATOM 1032 C CA . LEU A 1 129 ? -15.128 -9.578 9.644 1.00 96.25 129 LEU A CA 1
ATOM 1033 C C . LEU A 1 129 ? -15.888 -8.766 10.697 1.00 96.25 129 LEU A C 1
ATOM 1035 O O . LEU A 1 129 ? -15.532 -8.769 11.876 1.00 96.25 129 LEU A O 1
ATOM 1039 N N . PHE A 1 130 ? -16.962 -8.109 10.284 1.00 96.06 130 PHE A N 1
ATOM 1040 C CA . PHE A 1 130 ? -17.869 -7.414 11.185 1.00 96.06 130 PHE A CA 1
ATOM 1041 C C . PHE A 1 130 ? -18.959 -8.369 11.654 1.00 96.06 130 PHE A C 1
ATOM 1043 O O . PHE A 1 130 ? -19.692 -8.936 10.842 1.00 96.06 130 PHE A O 1
ATOM 1050 N N . THR A 1 131 ? -19.063 -8.564 12.968 1.00 95.88 131 THR A N 1
ATOM 1051 C CA . THR A 1 131 ? -20.033 -9.505 13.530 1.00 95.88 131 THR A CA 1
ATOM 1052 C C . THR A 1 131 ? -20.618 -9.061 14.867 1.00 95.88 131 THR A C 1
ATOM 1054 O O . THR A 1 131 ? -19.984 -8.356 15.643 1.00 95.88 131 THR A O 1
ATOM 1057 N N . SER A 1 132 ? -21.848 -9.476 15.161 1.00 95.44 132 SER A N 1
ATOM 1058 C CA . SER A 1 132 ? -22.511 -9.268 16.454 1.00 95.44 132 SER A CA 1
ATOM 1059 C C . SER A 1 132 ? -21.826 -9.997 17.618 1.00 95.44 132 SER A C 1
ATOM 1061 O O . SER A 1 132 ? -22.015 -9.623 18.775 1.00 95.44 132 SER A O 1
ATOM 1063 N N . ARG A 1 133 ? -21.034 -11.040 17.329 1.00 93.06 133 ARG A N 1
ATOM 1064 C CA . ARG A 1 133 ? -20.366 -11.888 18.329 1.00 93.06 133 ARG A CA 1
ATOM 1065 C C . ARG A 1 133 ? -18.885 -12.063 17.984 1.00 93.06 133 ARG A C 1
ATOM 1067 O O . ARG A 1 133 ? -18.490 -13.159 17.573 1.00 93.06 133 ARG A O 1
ATOM 1074 N N . PRO A 1 134 ? -18.061 -11.007 18.119 1.00 88.31 134 PRO A N 1
ATOM 1075 C CA . PRO A 1 134 ? -16.642 -11.114 17.822 1.00 88.31 134 PRO A CA 1
ATOM 1076 C C . PRO A 1 134 ? -16.014 -12.148 18.752 1.00 88.31 134 PRO A C 1
ATOM 1078 O O . PRO A 1 134 ? -16.232 -12.150 19.966 1.00 88.31 134 PRO A O 1
ATOM 1081 N N . ARG A 1 135 ? -15.236 -13.059 18.178 1.00 89.19 135 ARG A N 1
ATOM 1082 C CA . ARG A 1 135 ? -14.377 -13.942 18.963 1.00 89.19 135 ARG A CA 1
ATOM 1083 C C . ARG A 1 135 ? -13.053 -13.232 19.190 1.00 89.19 135 ARG A C 1
ATOM 1085 O O . ARG A 1 135 ? -12.693 -12.326 18.440 1.00 89.19 135 ARG A O 1
ATOM 1092 N N . LYS A 1 136 ? -12.297 -13.674 20.198 1.00 85.06 136 LYS A N 1
ATOM 1093 C CA . LYS A 1 136 ? -10.891 -13.285 20.336 1.00 85.06 136 LYS A CA 1
ATOM 1094 C C . LYS A 1 136 ? -10.156 -13.750 19.077 1.00 85.06 136 LYS A C 1
ATOM 1096 O O . LYS A 1 136 ? -9.818 -14.924 18.950 1.00 85.06 136 LYS A O 1
ATOM 1101 N N . ALA A 1 137 ? -10.015 -12.846 18.117 1.00 77.81 137 ALA A N 1
ATOM 1102 C CA . ALA A 1 137 ? -9.433 -13.146 16.826 1.00 77.81 137 ALA A CA 1
ATOM 1103 C C . ALA A 1 137 ? -7.908 -13.091 16.926 1.00 77.81 137 ALA A C 1
ATOM 1105 O O . ALA A 1 137 ? -7.355 -12.333 17.728 1.00 77.81 137 ALA A O 1
ATOM 1106 N N . ALA A 1 138 ? -7.233 -13.902 16.113 1.00 83.19 138 ALA A N 1
ATOM 1107 C CA . ALA A 1 138 ? -5.795 -13.780 15.951 1.00 83.19 138 ALA A CA 1
ATOM 1108 C C . ALA A 1 138 ? -5.445 -12.371 15.449 1.00 83.19 138 ALA A C 1
ATOM 1110 O O . ALA A 1 138 ? -6.238 -11.716 14.760 1.00 83.19 138 ALA A O 1
ATOM 1111 N N . LYS A 1 139 ? -4.249 -11.908 15.811 1.00 87.06 139 LYS A N 1
ATOM 1112 C CA . LYS A 1 139 ? -3.697 -10.671 15.265 1.00 87.06 139 LY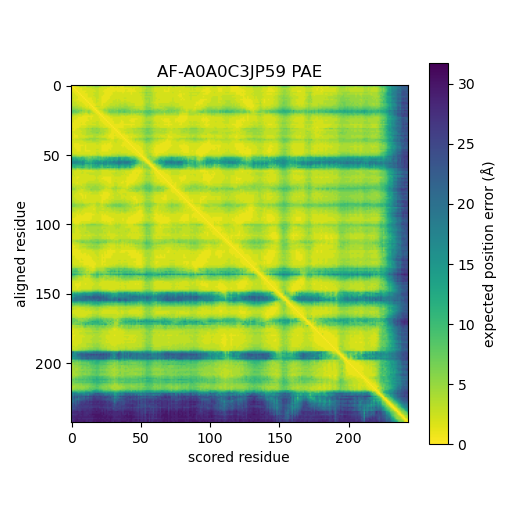S A CA 1
ATOM 1113 C C . LYS A 1 139 ? -3.592 -10.829 13.744 1.00 87.06 139 LYS A C 1
ATOM 1115 O O . LYS A 1 139 ? -3.199 -11.889 13.269 1.00 87.06 139 LYS A O 1
ATOM 1120 N N . GLN A 1 140 ? -3.953 -9.796 12.985 1.00 93.81 140 GLN A N 1
ATOM 1121 C CA . GLN A 1 140 ? -3.644 -9.790 11.558 1.00 93.81 140 GLN A CA 1
ATOM 1122 C C . GLN A 1 140 ? -2.125 -9.712 11.394 1.00 93.81 140 GLN A C 1
ATOM 1124 O O . GLN A 1 140 ? -1.490 -8.822 11.958 1.00 93.81 140 GLN A O 1
ATOM 1129 N N . GLU A 1 141 ? -1.550 -10.648 10.647 1.00 93.12 141 GLU A N 1
ATOM 1130 C CA . GLU A 1 141 ? -0.103 -10.704 10.411 1.00 93.12 141 GLU A CA 1
ATOM 1131 C C . GLU A 1 141 ? 0.272 -10.342 8.980 1.00 93.12 141 GLU A C 1
ATOM 1133 O O . GLU A 1 141 ? 1.454 -10.290 8.661 1.00 93.12 141 GLU A O 1
ATOM 1138 N N . GLU A 1 142 ? -0.710 -10.025 8.144 1.00 95.12 142 GLU A N 1
ATOM 1139 C CA . GLU A 1 142 ? -0.536 -9.750 6.725 1.00 95.12 142 GLU A CA 1
ATOM 1140 C C . GLU A 1 142 ? -1.148 -8.400 6.341 1.00 95.12 142 GLU A C 1
ATOM 1142 O O . GLU A 1 142 ? -2.083 -7.901 6.978 1.00 95.12 142 GLU A O 1
ATOM 1147 N N . ILE A 1 143 ? -0.610 -7.812 5.280 1.00 95.75 143 ILE A N 1
ATOM 1148 C CA . ILE A 1 143 ? -1.138 -6.635 4.595 1.00 95.75 143 ILE A CA 1
ATOM 1149 C C . ILE A 1 143 ? -1.121 -6.881 3.092 1.00 95.75 143 ILE A C 1
ATOM 1151 O O . ILE A 1 143 ? -0.438 -7.774 2.602 1.00 95.75 143 ILE A O 1
ATOM 1155 N N . VAL A 1 144 ? -1.837 -6.047 2.350 1.00 96.88 144 VAL A N 1
ATOM 1156 C CA . VAL A 1 144 ? -1.848 -6.070 0.894 1.00 96.88 144 VAL A CA 1
ATOM 1157 C C . VAL A 1 144 ? -1.401 -4.721 0.346 1.00 96.88 144 VAL A C 1
ATOM 1159 O O . VAL A 1 144 ? -1.843 -3.671 0.817 1.00 96.88 144 VAL A O 1
ATOM 1162 N N . ARG A 1 145 ? -0.576 -4.745 -0.701 1.00 96.62 145 ARG A N 1
ATOM 1163 C CA . ARG A 1 145 ? -0.336 -3.592 -1.576 1.00 96.62 145 ARG A CA 1
ATOM 1164 C C . ARG A 1 145 ? -0.831 -3.894 -2.975 1.00 96.62 145 ARG A C 1
ATOM 1166 O O . ARG A 1 145 ? -0.563 -4.961 -3.526 1.00 96.62 145 ARG A O 1
ATOM 1173 N N . SER A 1 146 ? -1.571 -2.947 -3.534 1.00 95.88 146 SER A N 1
ATOM 1174 C CA . SER A 1 146 ? -2.105 -3.041 -4.886 1.00 95.88 146 SER A CA 1
ATOM 1175 C C . SER A 1 146 ? -1.211 -2.260 -5.837 1.00 95.88 146 SER A C 1
ATOM 1177 O O . SER A 1 146 ? -0.867 -1.107 -5.575 1.00 95.88 146 SER A O 1
ATOM 1179 N N . TYR A 1 147 ? -0.891 -2.870 -6.969 1.00 95.44 147 TYR A N 1
ATOM 1180 C CA . TYR A 1 147 ? -0.091 -2.281 -8.033 1.00 95.44 147 TYR A CA 1
ATOM 1181 C C . TYR A 1 147 ? -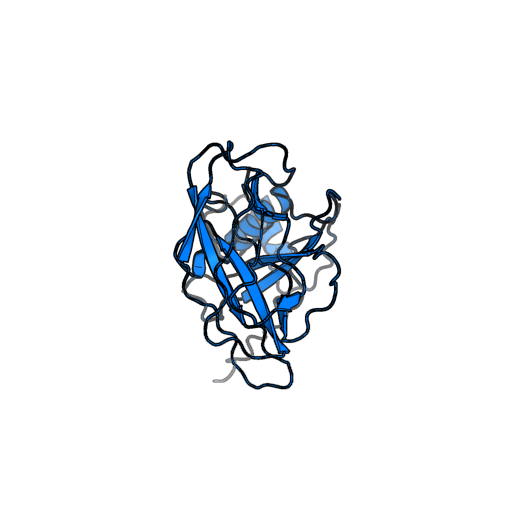0.914 -2.256 -9.310 1.00 95.44 147 TYR A C 1
ATOM 1183 O O . TYR A 1 147 ? -1.660 -3.194 -9.593 1.00 95.44 147 TYR A O 1
ATOM 1191 N N . LEU A 1 148 ? -0.780 -1.176 -10.073 1.00 92.62 148 LEU A N 1
ATOM 1192 C CA . LEU A 1 148 ? -1.466 -1.003 -11.339 1.00 92.62 148 LEU A CA 1
ATOM 1193 C C . LEU A 1 148 ? -0.468 -1.054 -12.490 1.00 92.62 148 LEU A C 1
ATOM 1195 O O . LEU A 1 148 ? 0.412 -0.195 -12.602 1.00 92.62 148 LEU A O 1
ATOM 1199 N N . LEU A 1 149 ? -0.689 -2.021 -13.375 1.00 88.44 149 LEU A N 1
ATOM 1200 C CA . LEU A 1 149 ? -0.118 -2.070 -14.706 1.00 88.44 149 LEU A CA 1
ATOM 1201 C C . LEU A 1 149 ? -1.122 -1.450 -15.681 1.00 88.44 149 LEU A C 1
ATOM 1203 O O . LEU A 1 149 ? -2.268 -1.888 -15.796 1.00 88.44 149 LEU A O 1
ATOM 1207 N N . ARG A 1 150 ? -0.709 -0.392 -16.373 1.00 81.06 150 ARG A N 1
ATOM 1208 C CA . ARG A 1 150 ? -1.545 0.288 -17.360 1.00 81.06 150 ARG A CA 1
ATOM 1209 C C . ARG A 1 150 ? -0.756 0.487 -18.642 1.00 81.06 150 ARG A C 1
ATOM 1211 O O . ARG A 1 150 ? 0.318 1.080 -18.605 1.00 81.06 150 ARG A O 1
ATOM 1218 N N . ALA A 1 151 ? -1.340 0.047 -19.750 1.00 70.50 151 ALA A N 1
ATOM 1219 C CA . ALA A 1 151 ? -0.874 0.417 -21.072 1.00 70.50 151 ALA A CA 1
ATOM 1220 C C . ALA A 1 151 ? -1.161 1.904 -21.364 1.00 70.50 151 ALA A C 1
ATOM 1222 O O . ALA A 1 151 ? -2.142 2.451 -20.845 1.00 70.50 151 ALA A O 1
ATOM 1223 N N . PRO A 1 152 ? -0.321 2.589 -22.160 1.00 66.44 152 PRO A N 1
ATOM 1224 C CA . PRO A 1 152 ? -0.572 3.941 -22.633 1.00 66.44 152 PRO A CA 1
ATOM 1225 C C . PRO A 1 152 ? -1.964 4.054 -23.239 1.00 66.44 152 PRO A C 1
ATOM 1227 O O . PRO A 1 152 ? -2.497 3.087 -23.771 1.00 66.44 152 PRO A O 1
ATOM 1230 N N . ALA A 1 153 ? -2.524 5.263 -23.224 1.00 64.06 153 ALA A N 1
ATOM 1231 C CA . ALA A 1 153 ? -3.895 5.548 -23.657 1.00 64.06 153 ALA A CA 1
ATOM 1232 C C . ALA A 1 153 ? -4.252 5.094 -25.092 1.00 64.06 153 ALA A C 1
ATOM 1234 O O . ALA A 1 153 ? -5.421 5.132 -25.460 1.00 64.06 153 ALA A O 1
ATOM 1235 N N . GLN A 1 154 ? -3.264 4.697 -25.899 1.00 59.88 154 GLN A N 1
ATOM 1236 C CA . GLN A 1 154 ? -3.446 4.169 -27.250 1.00 59.88 154 GLN A CA 1
ATOM 1237 C C . GLN A 1 154 ? -3.826 2.680 -27.277 1.00 59.88 154 GLN A C 1
ATOM 1239 O O . GLN A 1 154 ? -4.372 2.224 -28.278 1.00 59.88 154 GLN A O 1
ATOM 1244 N N . ASP A 1 155 ? -3.583 1.936 -26.195 1.00 63.28 155 ASP A N 1
ATOM 1245 C CA . ASP A 1 155 ? -3.936 0.524 -26.092 1.00 63.28 155 ASP A CA 1
ATOM 1246 C C . ASP A 1 155 ? -5.232 0.374 -25.282 1.00 63.28 155 ASP A C 1
ATOM 1248 O O . ASP A 1 155 ? -5.311 0.758 -24.113 1.00 63.28 155 ASP A O 1
ATOM 1252 N N . ALA A 1 156 ? -6.282 -0.165 -25.904 1.00 65.00 156 ALA A N 1
ATOM 1253 C CA . ALA A 1 156 ? -7.625 -0.252 -25.319 1.00 65.00 156 ALA A CA 1
ATOM 1254 C C . ALA A 1 156 ? -7.751 -1.319 -24.211 1.00 65.00 156 ALA A C 1
ATOM 1256 O O . ALA A 1 156 ? -8.855 -1.593 -23.732 1.00 65.00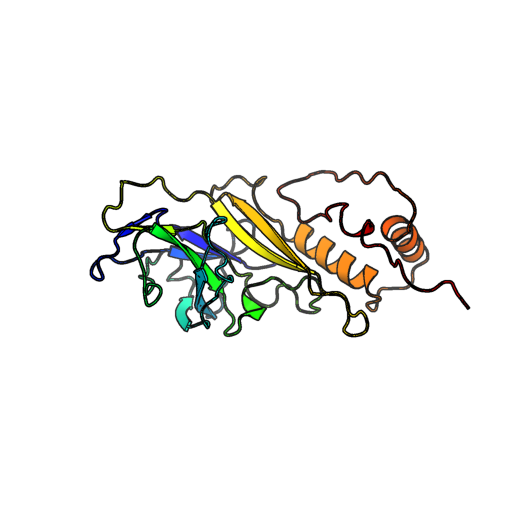 156 ALA A O 1
ATOM 1257 N N . SER A 1 157 ? -6.641 -1.950 -23.815 1.00 75.19 157 SER A N 1
ATOM 1258 C CA . SER A 1 157 ? -6.633 -2.952 -22.754 1.00 75.19 157 SER A CA 1
ATOM 1259 C C . SER A 1 157 ? -7.060 -2.342 -21.410 1.00 75.19 157 SER A C 1
ATOM 1261 O O . SER A 1 157 ? -6.638 -1.230 -21.064 1.00 75.19 157 SER A O 1
ATOM 1263 N N . PRO A 1 158 ? -7.898 -3.041 -20.628 1.00 78.25 158 PRO A N 1
ATOM 1264 C CA . PRO A 1 158 ? -8.267 -2.567 -19.309 1.00 78.25 158 PRO A CA 1
ATOM 1265 C C . PRO A 1 158 ? -7.035 -2.532 -18.387 1.00 78.25 158 PRO A C 1
ATOM 1267 O O . PRO A 1 158 ? -6.159 -3.389 -18.491 1.00 78.25 158 PRO A O 1
ATOM 1270 N N . PRO A 1 159 ? -6.965 -1.564 -17.457 1.00 82.75 159 PRO A N 1
ATOM 1271 C CA . PRO A 1 159 ? -5.921 -1.529 -16.439 1.00 82.75 159 PRO A CA 1
ATOM 1272 C C . PRO A 1 159 ? -5.910 -2.825 -15.618 1.00 82.75 159 PRO A C 1
ATOM 1274 O O . PRO A 1 159 ? -6.946 -3.212 -15.074 1.00 82.75 159 PRO A O 1
ATOM 1277 N N . GLU A 1 160 ? -4.744 -3.455 -15.477 1.00 87.94 160 GLU A N 1
ATOM 1278 C CA . GLU A 1 160 ? -4.581 -4.669 -14.678 1.00 87.94 160 GLU A CA 1
ATOM 1279 C C . GLU A 1 160 ? -4.055 -4.308 -13.288 1.00 87.94 160 GLU A C 1
ATOM 1281 O O . GLU A 1 160 ? -2.969 -3.743 -13.134 1.00 87.94 160 GLU A O 1
ATOM 1286 N N . VAL A 1 161 ? -4.845 -4.621 -12.259 1.00 90.62 161 VAL A N 1
ATOM 1287 C CA . VAL A 1 161 ? -4.448 -4.453 -10.859 1.00 90.62 161 VAL A CA 1
ATOM 1288 C C . VAL A 1 161 ? -4.086 -5.812 -10.292 1.00 90.62 161 VAL A C 1
ATOM 1290 O O . VAL A 1 161 ? -4.902 -6.733 -10.319 1.00 90.62 161 VAL A O 1
ATOM 1293 N N . PHE A 1 162 ? -2.898 -5.918 -9.712 1.00 91.94 162 PHE A N 1
ATOM 1294 C CA . PHE A 1 162 ? -2.493 -7.091 -8.950 1.00 91.94 162 PHE A CA 1
ATOM 1295 C C . PHE A 1 162 ? -2.156 -6.708 -7.512 1.00 91.94 162 PHE A C 1
ATOM 1297 O O . PHE A 1 162 ? -1.869 -5.554 -7.193 1.00 91.94 162 PHE A O 1
ATOM 1304 N N . ASN A 1 163 ? -2.238 -7.697 -6.629 1.00 94.06 163 ASN A N 1
ATOM 1305 C CA . ASN A 1 163 ? -2.069 -7.531 -5.195 1.00 94.06 163 ASN A CA 1
ATOM 1306 C C . ASN A 1 163 ? -0.883 -8.360 -4.726 1.00 94.06 163 ASN A C 1
ATOM 1308 O O . ASN A 1 163 ? -0.762 -9.524 -5.108 1.00 94.06 163 ASN A O 1
ATOM 1312 N N . ILE A 1 164 ? -0.065 -7.782 -3.857 1.00 93.50 164 ILE A N 1
ATOM 1313 C CA . ILE A 1 164 ? 0.988 -8.500 -3.145 1.00 93.50 164 ILE A CA 1
ATOM 1314 C C . ILE A 1 164 ? 0.642 -8.521 -1.674 1.00 93.50 164 ILE A C 1
ATOM 1316 O O . ILE A 1 164 ? 0.317 -7.484 -1.099 1.00 93.50 164 ILE A O 1
ATOM 1320 N N . CYS A 1 165 ? 0.689 -9.719 -1.103 1.00 94.44 165 CYS A N 1
ATOM 1321 C CA . CYS A 1 165 ? 0.554 -9.934 0.324 1.00 94.44 165 CYS A CA 1
ATOM 1322 C C . CYS A 1 165 ? 1.942 -9.843 0.965 1.00 94.44 165 CYS A C 1
ATOM 1324 O O . CYS A 1 165 ? 2.863 -10.523 0.514 1.00 94.44 165 CYS A O 1
ATOM 1326 N N . GLU A 1 166 ? 2.088 -9.022 1.997 1.00 91.81 166 GLU A N 1
ATOM 1327 C CA . GLU A 1 166 ? 3.316 -8.917 2.786 1.00 91.81 166 GLU A CA 1
ATOM 1328 C C . GLU A 1 166 ? 3.021 -9.300 4.230 1.00 91.81 166 GLU A C 1
ATOM 1330 O O . GLU A 1 166 ? 1.965 -8.955 4.768 1.00 91.81 166 GLU A O 1
ATOM 1335 N N . GLN A 1 167 ? 3.975 -9.957 4.887 1.00 91.44 167 GLN A N 1
ATOM 1336 C CA . GLN A 1 167 ? 3.875 -10.167 6.326 1.00 91.44 167 GLN A CA 1
ATOM 1337 C C . GLN A 1 167 ? 4.281 -8.897 7.079 1.00 91.44 167 GLN A C 1
ATOM 1339 O O . GLN A 1 167 ? 5.203 -8.167 6.718 1.00 91.44 167 GLN A O 1
ATOM 1344 N N . THR A 1 168 ? 3.566 -8.616 8.160 1.00 86.88 168 THR A N 1
ATOM 1345 C CA . THR A 1 168 ? 3.821 -7.475 9.049 1.00 86.88 168 THR A CA 1
ATOM 1346 C C . THR A 1 168 ? 5.043 -7.688 9.942 1.00 86.88 168 THR A C 1
ATOM 1348 O O . THR A 1 168 ? 5.565 -6.698 10.477 1.00 86.88 168 THR A O 1
ATOM 1351 N N . SER A 1 169 ? 5.501 -8.943 10.076 1.00 83.44 169 SER A N 1
ATOM 1352 C CA . SER A 1 169 ? 6.723 -9.326 10.786 1.00 83.44 169 SER A CA 1
ATOM 1353 C C . SER A 1 169 ? 7.958 -8.630 10.198 1.00 83.44 169 SER A C 1
ATOM 1355 O O . SER A 1 169 ? 7.936 -8.028 9.122 1.00 83.44 169 SER A O 1
ATOM 1357 N N . PHE A 1 170 ? 9.059 -8.653 10.948 1.00 75.56 170 PHE A N 1
ATOM 1358 C CA . PHE A 1 170 ? 10.313 -8.015 10.538 1.00 75.56 170 PHE A CA 1
ATOM 1359 C C . PHE A 1 170 ? 11.126 -8.850 9.540 1.00 75.56 170 PHE A C 1
ATOM 1361 O O . PHE A 1 170 ? 12.241 -8.462 9.201 1.00 75.56 170 PHE A O 1
ATOM 1368 N N . ASP A 1 171 ? 10.559 -9.948 9.044 1.00 76.62 171 ASP A N 1
ATOM 1369 C CA . ASP A 1 171 ? 11.217 -10.852 8.110 1.00 76.62 171 ASP A CA 1
ATOM 1370 C C . ASP A 1 171 ? 11.449 -10.136 6.773 1.00 76.62 171 ASP A C 1
ATOM 1372 O O . ASP A 1 171 ? 10.513 -9.741 6.072 1.00 76.62 171 ASP A O 1
ATOM 1376 N N . LEU A 1 172 ? 12.723 -9.906 6.459 1.00 77.12 172 LEU A N 1
ATOM 1377 C CA . LEU A 1 172 ? 13.164 -9.122 5.306 1.00 77.12 172 LEU A CA 1
ATOM 1378 C C . LEU A 1 172 ? 12.820 -9.788 3.964 1.00 77.12 172 LEU A C 1
ATOM 1380 O O . LEU A 1 172 ? 12.605 -9.108 2.966 1.00 77.12 172 LEU A O 1
ATOM 1384 N N . ASP A 1 173 ? 12.723 -11.114 3.938 1.00 74.44 173 ASP A N 1
ATOM 1385 C CA . ASP A 1 173 ? 12.373 -11.914 2.762 1.00 74.44 173 ASP A CA 1
ATOM 1386 C C . ASP A 1 173 ? 10.877 -11.867 2.409 1.00 74.44 173 ASP A C 1
ATOM 1388 O O . ASP A 1 173 ? 10.483 -12.314 1.329 1.00 74.44 173 ASP A O 1
ATOM 1392 N N . LYS A 1 174 ? 10.049 -11.295 3.291 1.00 80.75 174 LYS A N 1
ATOM 1393 C CA . LYS A 1 174 ? 8.586 -11.247 3.151 1.00 80.75 174 LYS A CA 1
ATOM 1394 C C . LYS A 1 174 ? 8.046 -9.868 2.783 1.00 80.75 174 LYS A C 1
ATOM 1396 O O . LYS A 1 174 ? 6.826 -9.683 2.767 1.00 80.75 174 LYS A O 1
ATOM 1401 N N . LYS A 1 175 ? 8.936 -8.921 2.485 1.00 83.44 175 LYS A N 1
ATOM 1402 C CA . LYS A 1 175 ? 8.612 -7.530 2.155 1.00 83.44 175 LYS A CA 1
ATOM 1403 C C . LYS A 1 175 ? 8.924 -7.213 0.705 1.00 83.44 175 LYS A C 1
ATOM 1405 O O . LYS A 1 175 ? 9.795 -7.826 0.092 1.00 83.44 175 LYS A O 1
ATOM 1410 N N . VAL A 1 176 ? 8.219 -6.222 0.176 1.00 89.06 176 VAL A N 1
ATOM 1411 C CA . VAL A 1 176 ? 8.578 -5.623 -1.106 1.00 89.06 176 VAL A CA 1
ATOM 1412 C C . VAL A 1 176 ? 9.745 -4.659 -0.904 1.00 89.06 176 VAL A C 1
ATOM 1414 O O . VAL A 1 176 ? 9.717 -3.820 -0.007 1.00 89.06 176 VAL A O 1
ATOM 1417 N N . TRP A 1 177 ? 10.746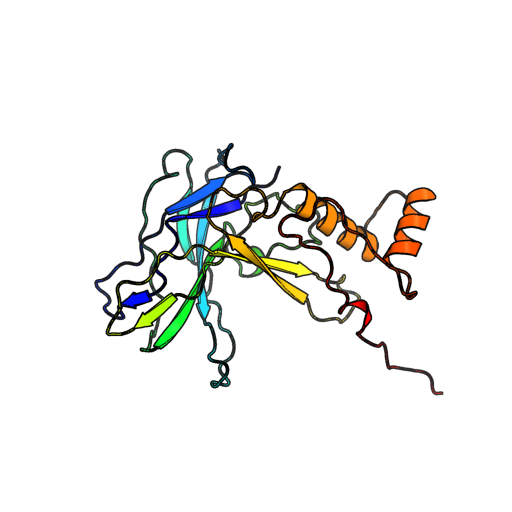 -4.768 -1.774 1.00 91.50 177 TRP A N 1
ATOM 1418 C CA . TRP A 1 177 ? 11.928 -3.910 -1.776 1.00 91.50 177 TRP A CA 1
ATOM 1419 C C . TRP A 1 177 ? 11.824 -2.790 -2.805 1.00 91.50 177 TRP A C 1
ATOM 1421 O O . TRP A 1 177 ? 11.283 -2.986 -3.901 1.00 91.50 177 TRP A O 1
ATOM 1431 N N . ASP A 1 178 ? 12.442 -1.647 -2.496 1.00 94.06 178 ASP A N 1
ATOM 1432 C CA . ASP A 1 178 ? 12.523 -0.495 -3.402 1.00 94.06 178 ASP A CA 1
ATOM 1433 C C . ASP A 1 178 ? 13.074 -0.875 -4.783 1.00 94.06 178 ASP A C 1
ATOM 1435 O O . ASP A 1 178 ? 12.557 -0.435 -5.812 1.00 94.06 178 ASP A O 1
ATOM 1439 N N . SER A 1 179 ? 14.099 -1.733 -4.818 1.00 92.62 179 SER A N 1
ATOM 1440 C CA . SER A 1 179 ? 14.728 -2.207 -6.056 1.00 92.62 179 SER A CA 1
ATOM 1441 C C . SER A 1 179 ? 13.766 -3.010 -6.934 1.00 92.62 179 SER A C 1
ATOM 1443 O O . SER A 1 179 ? 13.762 -2.831 -8.152 1.00 92.62 179 SER A O 1
ATOM 1445 N N . GLY A 1 180 ? 12.905 -3.837 -6.334 1.00 92.38 180 GLY A N 1
ATOM 1446 C CA . GLY A 1 180 ? 11.883 -4.601 -7.049 1.00 92.38 180 GLY A CA 1
ATOM 1447 C C . GLY A 1 180 ? 10.824 -3.693 -7.676 1.00 92.38 180 GLY A C 1
ATOM 1448 O O . GLY A 1 180 ? 10.461 -3.870 -8.841 1.00 92.38 180 GLY A O 1
ATOM 1449 N N . ILE A 1 181 ? 10.375 -2.670 -6.942 1.00 93.69 181 ILE A N 1
ATOM 1450 C CA . ILE A 1 181 ? 9.437 -1.662 -7.463 1.00 93.69 181 ILE A CA 1
ATOM 1451 C C . ILE A 1 181 ? 10.094 -0.836 -8.573 1.00 93.69 181 ILE A C 1
ATOM 1453 O O . ILE A 1 181 ? 9.488 -0.641 -9.627 1.00 93.69 181 ILE A O 1
ATOM 1457 N N . GLY A 1 182 ? 11.332 -0.382 -8.363 1.00 94.06 182 GLY A N 1
ATOM 1458 C CA . GLY A 1 182 ? 12.091 0.400 -9.338 1.00 94.06 182 GLY A CA 1
ATOM 1459 C C . GLY A 1 182 ? 12.320 -0.361 -10.644 1.00 94.06 182 GLY A C 1
ATOM 1460 O O . GLY A 1 182 ? 12.024 0.167 -11.715 1.00 94.06 182 GLY A O 1
ATOM 1461 N N . LEU A 1 183 ? 12.757 -1.624 -10.563 1.00 92.69 183 LEU A N 1
ATOM 1462 C CA . LEU A 1 183 ? 12.924 -2.497 -11.727 1.00 92.69 183 LEU A CA 1
ATOM 1463 C C . LEU A 1 183 ? 11.593 -2.729 -12.447 1.00 92.69 183 LEU A C 1
ATOM 1465 O O . LEU A 1 183 ? 11.529 -2.604 -13.667 1.00 92.69 183 LEU A O 1
ATOM 1469 N N . SER A 1 184 ? 10.522 -3.019 -11.705 1.00 92.62 184 SER A N 1
ATOM 1470 C CA . SER A 1 184 ? 9.189 -3.224 -12.284 1.00 92.62 184 SER A CA 1
ATOM 1471 C C . SER A 1 184 ? 8.695 -1.979 -13.013 1.00 92.62 184 SER A C 1
ATOM 1473 O O . SER A 1 184 ? 8.235 -2.065 -14.147 1.00 92.62 184 SER A O 1
ATOM 1475 N N . SER A 1 185 ? 8.829 -0.804 -12.395 1.00 92.00 185 SER A N 1
ATOM 1476 C CA . SER A 1 185 ? 8.464 0.469 -13.016 1.00 92.00 185 SER A CA 1
ATOM 1477 C C . SER A 1 185 ? 9.278 0.735 -14.282 1.00 92.00 185 SER A C 1
ATOM 1479 O O . SER A 1 185 ? 8.715 1.089 -15.320 1.00 92.00 185 SER A O 1
ATOM 1481 N N . TRP A 1 186 ? 10.589 0.489 -14.232 1.00 91.12 186 TRP A N 1
ATOM 1482 C CA . TRP A 1 186 ? 11.465 0.614 -15.393 1.00 91.12 186 TRP A CA 1
ATOM 1483 C C . TRP A 1 186 ? 11.061 -0.335 -16.527 1.00 91.12 186 TRP A C 1
ATOM 1485 O O . TRP A 1 186 ? 10.940 0.116 -17.663 1.00 91.12 186 TRP A O 1
ATOM 1495 N N . LEU A 1 187 ? 10.771 -1.607 -16.234 1.00 91.00 187 LEU A N 1
ATOM 1496 C CA . LEU A 1 187 ? 10.309 -2.586 -17.226 1.00 91.00 187 LEU A CA 1
ATOM 1497 C C . LEU A 1 187 ? 8.987 -2.169 -17.876 1.00 91.00 187 LEU A C 1
ATOM 1499 O O . LEU A 1 187 ? 8.841 -2.281 -19.091 1.00 91.00 187 LEU A O 1
ATOM 1503 N N . VAL A 1 188 ? 8.040 -1.650 -17.092 1.00 89.31 188 VAL A N 1
ATOM 1504 C CA . VAL A 1 188 ? 6.758 -1.148 -17.608 1.00 89.31 188 VAL A CA 1
ATOM 1505 C C . VAL A 1 188 ? 6.975 0.032 -18.554 1.00 89.31 188 VAL A C 1
ATOM 1507 O O . VAL A 1 188 ? 6.408 0.058 -19.645 1.00 89.31 188 VAL A O 1
ATOM 1510 N N . ARG A 1 189 ? 7.829 0.991 -18.181 1.00 87.19 189 ARG A N 1
ATOM 1511 C CA . ARG A 1 189 ? 8.168 2.139 -19.041 1.00 87.19 189 ARG A CA 1
ATOM 1512 C C . ARG A 1 189 ? 8.906 1.698 -20.304 1.00 87.19 189 ARG A C 1
ATOM 1514 O O . ARG A 1 189 ? 8.609 2.198 -21.385 1.00 87.19 189 ARG A O 1
ATOM 1521 N N . LEU A 1 190 ? 9.821 0.738 -20.173 1.00 87.56 190 LEU A N 1
ATOM 1522 C CA . LEU A 1 190 ? 10.573 0.157 -21.279 1.00 87.56 190 LEU A CA 1
ATOM 1523 C C . LEU A 1 190 ? 9.650 -0.566 -22.275 1.00 87.56 190 LEU A C 1
ATOM 1525 O O . LEU A 1 190 ? 9.808 -0.404 -23.484 1.00 87.56 190 LEU A O 1
ATOM 1529 N N . TYR A 1 191 ? 8.664 -1.323 -21.787 1.00 87.06 191 TYR A N 1
ATOM 1530 C CA . TYR A 1 191 ? 7.693 -2.015 -22.634 1.00 87.06 191 TYR A CA 1
ATOM 1531 C C . TYR A 1 191 ? 6.839 -1.040 -23.446 1.00 87.06 191 TYR A C 1
ATOM 1533 O O . TYR A 1 191 ? 6.657 -1.210 -24.649 1.00 87.06 191 TYR A O 1
ATOM 1541 N N . PHE A 1 192 ? 6.352 0.011 -22.792 1.00 84.00 192 PHE A N 1
ATOM 1542 C CA . PHE A 1 192 ? 5.401 0.953 -23.370 1.00 84.00 192 PHE A CA 1
ATOM 1543 C C . PHE A 1 192 ? 6.040 2.140 -24.108 1.00 84.00 192 PHE A C 1
ATOM 1545 O O . PHE A 1 192 ? 5.355 3.115 -24.413 1.00 84.00 192 PHE A O 1
ATOM 1552 N N . GLY A 1 193 ? 7.336 2.055 -24.424 1.00 71.44 193 GLY A N 1
ATOM 1553 C CA . GLY A 1 193 ? 8.015 3.037 -25.270 1.00 71.44 193 GLY A CA 1
ATOM 1554 C C . GLY A 1 193 ? 8.298 4.373 -24.584 1.00 71.44 193 GLY A C 1
ATOM 1555 O O . GLY A 1 193 ? 8.324 5.407 -25.249 1.00 71.44 193 GLY A O 1
ATOM 1556 N N . GLY A 1 194 ? 8.511 4.374 -23.264 1.00 68.44 194 GLY A N 1
ATOM 1557 C CA . GLY A 1 194 ? 9.089 5.531 -22.582 1.00 68.44 194 GLY A CA 1
ATOM 1558 C C . GLY A 1 194 ? 10.420 5.938 -23.227 1.00 68.44 194 GLY A C 1
ATOM 1559 O O . GLY A 1 194 ? 11.088 5.113 -23.852 1.00 68.44 194 GLY A O 1
ATOM 1560 N N . GLN A 1 195 ? 10.819 7.207 -23.090 1.00 62.94 195 GLN A N 1
ATOM 1561 C CA . GLN A 1 195 ? 12.146 7.653 -23.522 1.00 62.94 195 GLN A CA 1
ATOM 1562 C C . GLN A 1 195 ? 13.216 6.909 -22.713 1.00 62.94 195 GLN A C 1
ATOM 1564 O O . GLN A 1 195 ? 13.541 7.298 -21.594 1.00 62.94 195 GLN A O 1
ATOM 1569 N N . VAL A 1 196 ? 13.732 5.810 -23.255 1.00 65.25 196 VAL A N 1
ATOM 1570 C CA . VAL A 1 196 ? 14.874 5.090 -22.697 1.00 65.25 196 VAL A CA 1
ATOM 1571 C C . VAL A 1 196 ? 16.002 5.151 -23.717 1.00 65.25 196 VAL A C 1
ATOM 1573 O O . VAL A 1 196 ? 15.758 5.020 -24.917 1.00 65.25 196 VAL A O 1
ATOM 1576 N N . ASP A 1 197 ? 17.227 5.371 -23.239 1.00 72.75 197 ASP A N 1
ATOM 1577 C CA . ASP A 1 197 ? 18.422 5.455 -24.077 1.00 72.75 197 ASP A CA 1
ATOM 1578 C C . ASP A 1 197 ? 18.501 4.288 -25.060 1.00 72.75 197 ASP A C 1
ATOM 1580 O O . ASP A 1 197 ? 18.564 3.119 -24.674 1.00 72.75 197 ASP A O 1
ATOM 1584 N N . THR A 1 198 ? 18.559 4.602 -26.352 1.00 76.56 198 THR A N 1
ATOM 1585 C CA . THR A 1 198 ? 18.563 3.626 -27.448 1.00 76.56 198 THR A CA 1
ATOM 1586 C C . THR A 1 198 ? 19.934 2.975 -27.627 1.00 76.56 198 THR A C 1
ATOM 1588 O O . THR A 1 198 ? 20.501 2.957 -28.720 1.00 76.56 198 THR A O 1
ATOM 1591 N N . SER A 1 199 ? 20.514 2.446 -26.550 1.00 89.31 199 SER A N 1
ATOM 1592 C CA . SER A 1 199 ? 21.741 1.666 -26.659 1.00 89.31 199 SER A CA 1
ATOM 1593 C C . SER A 1 199 ? 21.459 0.328 -27.370 1.00 89.31 199 SER A C 1
ATOM 1595 O O . SER A 1 199 ? 20.387 -0.271 -27.190 1.00 89.31 199 SER A O 1
ATOM 1597 N N . PRO A 1 200 ? 22.419 -0.213 -28.145 1.00 90.25 200 PRO A N 1
ATOM 1598 C CA . PRO A 1 200 ? 22.269 -1.533 -28.757 1.00 90.25 200 PRO A CA 1
ATOM 1599 C C . PRO A 1 200 ? 22.044 -2.647 -27.726 1.00 90.25 200 PRO A C 1
ATOM 1601 O O . PRO A 1 200 ? 21.339 -3.616 -27.997 1.00 90.25 200 PRO A O 1
ATOM 1604 N N . ALA A 1 201 ? 22.632 -2.514 -26.532 1.00 90.00 201 ALA A N 1
ATOM 1605 C CA . ALA A 1 201 ? 22.439 -3.462 -25.441 1.00 90.00 201 ALA A CA 1
ATOM 1606 C C . ALA A 1 201 ? 20.992 -3.452 -24.933 1.00 90.00 201 ALA A C 1
ATOM 1608 O O . ALA A 1 201 ? 20.390 -4.518 -24.814 1.00 90.00 201 ALA A O 1
ATOM 1609 N N . LEU A 1 202 ? 20.413 -2.268 -24.712 1.00 88.00 202 LEU A N 1
ATOM 1610 C CA . LEU A 1 202 ? 19.023 -2.153 -24.281 1.00 88.00 202 LEU A CA 1
ATOM 1611 C C . LEU A 1 202 ? 18.053 -2.672 -25.342 1.00 88.00 202 LEU A C 1
ATOM 1613 O O . LEU A 1 202 ? 17.104 -3.369 -25.004 1.00 88.00 202 LEU A O 1
ATOM 1617 N N . SER A 1 203 ? 18.326 -2.400 -26.619 1.00 88.06 203 SER A N 1
ATOM 1618 C CA . SER A 1 203 ? 17.517 -2.923 -27.727 1.00 88.06 203 SER A CA 1
ATOM 1619 C C . SER A 1 203 ? 17.473 -4.454 -27.714 1.00 88.06 203 SER A C 1
ATOM 1621 O O . SER A 1 203 ? 16.406 -5.040 -27.877 1.00 88.06 203 SER A O 1
ATOM 1623 N N . ARG A 1 204 ? 18.610 -5.113 -27.439 1.00 89.94 204 ARG A N 1
ATOM 1624 C CA . ARG A 1 204 ? 18.655 -6.575 -27.267 1.00 89.94 204 ARG A CA 1
ATOM 1625 C C . ARG A 1 204 ? 17.862 -7.041 -26.050 1.00 89.94 204 ARG A C 1
ATOM 1627 O O . ARG A 1 204 ? 17.116 -8.005 -26.161 1.00 89.94 204 ARG A O 1
ATOM 1634 N N . VAL A 1 205 ? 18.003 -6.373 -24.904 1.00 89.31 205 VAL A N 1
ATOM 1635 C CA . VAL A 1 205 ? 17.243 -6.711 -23.687 1.00 89.31 205 VAL A CA 1
ATOM 1636 C C . VAL A 1 205 ? 15.742 -6.581 -23.936 1.00 89.31 205 VAL A C 1
ATOM 1638 O O . VAL A 1 205 ? 14.998 -7.508 -23.632 1.00 89.31 205 VAL A O 1
ATOM 1641 N N . TRP A 1 206 ? 15.307 -5.479 -24.550 1.00 90.62 206 TRP A N 1
ATOM 1642 C CA . TRP A 1 206 ? 13.915 -5.252 -24.926 1.00 90.62 206 TRP A CA 1
ATOM 1643 C C . TRP A 1 206 ? 13.405 -6.369 -25.839 1.00 90.62 206 TRP A C 1
ATOM 1645 O O . TRP A 1 206 ? 12.388 -6.991 -25.549 1.00 90.62 206 TRP A O 1
ATOM 1655 N N . GLN A 1 207 ? 14.151 -6.683 -26.903 1.00 89.25 207 GLN A N 1
ATOM 1656 C CA . GLN A 1 207 ? 13.787 -7.756 -27.828 1.00 89.25 207 GLN A CA 1
ATOM 1657 C C . GLN A 1 207 ? 13.661 -9.102 -27.113 1.00 89.25 207 GLN A C 1
ATOM 1659 O O . GLN A 1 207 ? 12.701 -9.822 -27.350 1.00 89.25 207 GLN A O 1
ATOM 1664 N N . VAL A 1 208 ? 14.589 -9.443 -26.217 1.00 90.88 208 VAL A N 1
ATOM 1665 C CA . VAL A 1 208 ? 14.540 -10.710 -25.477 1.00 90.88 208 VAL A CA 1
ATOM 1666 C C . VAL A 1 208 ? 13.336 -10.756 -24.532 1.00 90.88 208 VAL A C 1
ATOM 1668 O O . VAL A 1 208 ? 12.580 -11.725 -24.582 1.00 90.88 208 VAL A O 1
ATOM 1671 N N . LEU A 1 209 ? 13.137 -9.718 -23.713 1.00 90.19 209 LEU A N 1
ATOM 1672 C CA . LEU A 1 209 ? 12.097 -9.678 -22.677 1.00 90.19 209 LEU A CA 1
ATOM 1673 C C . LEU A 1 209 ? 10.678 -9.561 -23.240 1.00 90.19 209 LEU A C 1
ATOM 1675 O O . LEU A 1 209 ? 9.749 -10.117 -22.660 1.00 90.19 209 LEU A O 1
ATOM 1679 N N . PHE A 1 210 ? 10.510 -8.842 -24.350 1.00 88.94 210 PHE A N 1
ATOM 1680 C CA . PHE A 1 210 ? 9.201 -8.506 -24.915 1.00 88.94 210 PHE A CA 1
ATOM 1681 C C . PHE A 1 210 ? 8.916 -9.209 -26.251 1.00 88.94 210 PHE A C 1
ATOM 1683 O O . PHE A 1 210 ? 7.893 -8.937 -26.885 1.00 88.94 210 PHE A O 1
ATOM 1690 N N . SER A 1 211 ? 9.791 -10.124 -26.692 1.00 89.56 211 SER A N 1
ATOM 1691 C CA . SER A 1 211 ? 9.493 -11.005 -27.831 1.00 89.56 211 SER A CA 1
ATOM 1692 C C . SER A 1 211 ? 8.262 -11.872 -27.561 1.00 89.56 211 SER A C 1
ATOM 1694 O O . SER A 1 211 ? 7.940 -12.211 -26.425 1.00 89.56 211 SER A O 1
ATOM 1696 N N . ARG A 1 212 ? 7.580 -12.277 -28.638 1.00 89.06 212 ARG A N 1
ATOM 1697 C CA . ARG A 1 212 ? 6.487 -13.262 -28.568 1.00 89.06 212 ARG A CA 1
ATOM 1698 C C . ARG A 1 212 ? 6.989 -14.691 -28.340 1.00 89.06 212 ARG A C 1
ATOM 1700 O O . ARG A 1 212 ? 6.185 -15.582 -28.072 1.00 89.06 212 ARG A O 1
ATOM 1707 N N . ASP A 1 213 ? 8.293 -14.911 -28.477 1.00 92.31 213 ASP A N 1
ATOM 1708 C CA . ASP A 1 213 ? 8.910 -16.215 -28.288 1.00 92.31 213 ASP A CA 1
ATOM 1709 C C . ASP A 1 213 ? 8.840 -16.623 -26.818 1.00 92.31 213 ASP A C 1
ATOM 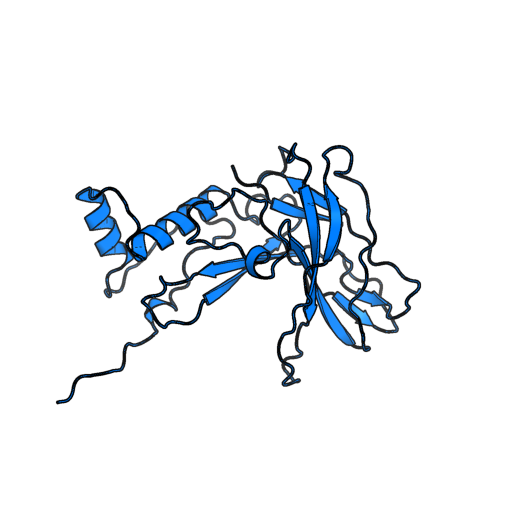1711 O O . ASP A 1 213 ? 9.026 -15.807 -25.915 1.00 92.31 213 ASP A O 1
ATOM 1715 N N . ARG A 1 214 ? 8.621 -17.915 -26.562 1.00 90.25 214 ARG A N 1
ATOM 1716 C CA . ARG A 1 214 ? 8.731 -18.443 -25.200 1.00 90.25 214 ARG A CA 1
ATOM 1717 C C . ARG A 1 214 ? 10.173 -18.318 -24.718 1.00 90.25 214 ARG A C 1
ATOM 1719 O O . ARG A 1 214 ? 11.107 -18.665 -25.441 1.00 90.25 214 ARG A O 1
ATOM 1726 N N . ARG A 1 215 ? 10.336 -17.848 -23.483 1.00 87.94 215 ARG A N 1
ATOM 1727 C CA . ARG A 1 215 ? 11.629 -17.695 -22.815 1.00 87.94 215 ARG A CA 1
ATOM 1728 C C . ARG A 1 215 ? 11.551 -18.276 -21.415 1.00 87.94 215 ARG A C 1
ATOM 1730 O O . ARG A 1 215 ? 10.546 -18.100 -20.728 1.00 87.94 215 ARG A O 1
ATOM 1737 N N . ASP A 1 216 ? 12.645 -18.893 -20.996 1.00 89.94 216 ASP A N 1
ATOM 1738 C CA . ASP A 1 216 ? 12.852 -19.275 -19.609 1.00 89.94 216 ASP A CA 1
ATOM 1739 C C . ASP A 1 216 ? 13.488 -18.090 -18.883 1.00 89.94 216 ASP A C 1
ATOM 1741 O O . ASP A 1 216 ? 14.618 -17.694 -19.171 1.00 89.94 216 ASP A O 1
ATOM 1745 N N . ILE A 1 217 ? 12.727 -17.477 -17.978 1.00 87.19 217 ILE A N 1
ATOM 1746 C CA . ILE A 1 217 ? 13.187 -16.346 -17.173 1.00 87.19 217 ILE A CA 1
ATOM 1747 C C . ILE A 1 217 ? 13.521 -16.874 -15.783 1.00 87.19 217 ILE A C 1
ATOM 1749 O O . ILE A 1 217 ? 12.654 -17.401 -15.086 1.00 87.19 217 ILE A O 1
ATOM 1753 N N . ILE A 1 218 ? 14.782 -16.717 -15.383 1.00 89.50 218 ILE A N 1
ATOM 1754 C CA . ILE A 1 218 ? 15.246 -17.033 -14.034 1.00 89.50 218 ILE A CA 1
ATOM 1755 C C . ILE A 1 218 ? 15.393 -15.724 -13.270 1.00 89.50 218 ILE A C 1
ATOM 1757 O O . ILE A 1 218 ? 16.158 -14.843 -13.655 1.00 89.50 218 ILE A O 1
ATOM 1761 N N . GLU A 1 219 ? 14.668 -15.623 -12.166 1.00 86.31 219 GLU A N 1
ATOM 1762 C CA . GLU A 1 219 ? 14.804 -14.542 -11.204 1.00 86.31 219 GLU A CA 1
ATOM 1763 C C . GLU A 1 219 ? 15.669 -15.006 -10.026 1.00 86.31 219 GLU A C 1
ATOM 1765 O O . GLU A 1 219 ? 15.367 -16.010 -9.380 1.00 86.31 219 GLU A O 1
ATOM 1770 N N . LEU A 1 220 ? 16.747 -14.274 -9.745 1.00 87.44 220 LEU A N 1
ATOM 1771 C CA . LEU A 1 220 ? 17.675 -14.569 -8.653 1.00 87.44 220 LEU A CA 1
ATOM 1772 C C . LEU A 1 220 ? 17.396 -13.648 -7.457 1.00 87.44 220 LEU A C 1
ATOM 1774 O O . LEU A 1 220 ? 17.143 -12.462 -7.641 1.00 87.44 220 LEU A O 1
ATOM 1778 N N . GLY A 1 221 ? 17.474 -14.180 -6.231 1.00 76.94 221 GLY A N 1
ATOM 1779 C CA . GLY A 1 221 ? 17.284 -13.383 -5.007 1.00 76.94 221 GLY A CA 1
ATOM 1780 C C . GLY A 1 221 ? 15.824 -13.038 -4.689 1.00 76.94 221 GLY A C 1
ATOM 1781 O O . GLY A 1 221 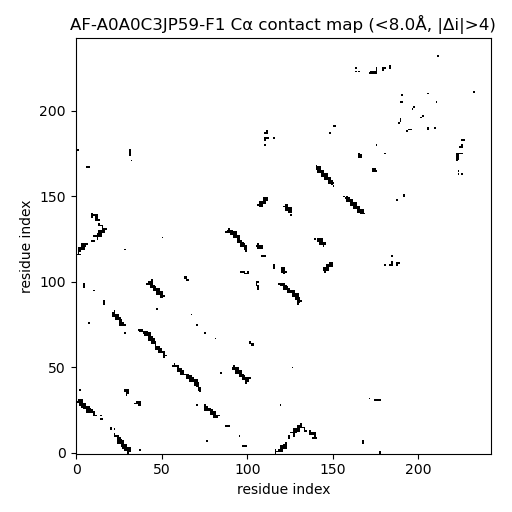? 15.550 -12.008 -4.078 1.00 76.94 221 GLY A O 1
ATOM 1782 N N . LYS A 1 222 ? 14.885 -13.894 -5.109 1.00 65.56 222 LYS A N 1
ATOM 1783 C CA . LYS A 1 222 ? 13.441 -13.680 -4.980 1.00 65.56 222 LYS A CA 1
ATOM 1784 C C . LYS A 1 222 ? 13.005 -13.548 -3.510 1.00 65.56 222 LYS A C 1
ATOM 1786 O O . LYS A 1 222 ? 12.846 -14.550 -2.821 1.00 65.56 222 LYS A O 1
ATOM 1791 N N . SER A 1 223 ? 12.755 -12.320 -3.063 1.00 56.00 223 SER A N 1
ATOM 1792 C CA . SER A 1 223 ? 11.969 -12.010 -1.859 1.00 56.00 223 SER A CA 1
ATOM 1793 C C . SER A 1 223 ? 10.686 -11.307 -2.310 1.00 56.00 223 SER A C 1
ATOM 1795 O O . SER A 1 223 ? 10.758 -10.351 -3.073 1.00 56.00 223 SER A O 1
ATOM 1797 N N . SER A 1 224 ? 9.517 -11.864 -1.967 1.00 54.91 224 SER A N 1
ATOM 1798 C CA . SER A 1 224 ? 8.162 -11.351 -2.275 1.00 54.91 224 SER A CA 1
ATOM 1799 C C . SER A 1 224 ? 8.025 -10.479 -3.540 1.00 54.91 224 SER A C 1
ATOM 1801 O O . SER A 1 224 ? 7.732 -9.287 -3.468 1.00 54.91 224 SER A O 1
ATOM 1803 N N . VAL A 1 225 ? 8.264 -11.049 -4.723 1.00 53.75 225 VAL A N 1
ATOM 1804 C CA . VAL A 1 225 ? 8.476 -10.226 -5.923 1.00 53.75 225 VAL A CA 1
ATOM 1805 C C . VAL A 1 225 ? 7.185 -9.838 -6.654 1.00 53.75 225 VAL A C 1
ATOM 1807 O O . VAL A 1 225 ? 6.345 -10.677 -6.985 1.00 53.75 225 VAL A O 1
ATOM 1810 N N . ILE A 1 226 ? 7.121 -8.549 -7.009 1.00 53.75 226 ILE A N 1
ATOM 1811 C CA . ILE A 1 226 ? 6.433 -7.987 -8.181 1.00 53.75 226 ILE A CA 1
ATOM 1812 C C . ILE A 1 226 ? 7.143 -8.453 -9.474 1.00 53.75 226 ILE A C 1
ATOM 1814 O O . ILE A 1 226 ? 7.867 -7.686 -10.093 1.00 53.75 226 ILE A O 1
ATOM 1818 N N . ALA A 1 227 ? 7.050 -9.719 -9.881 1.00 45.91 227 ALA A N 1
ATOM 1819 C CA . ALA A 1 227 ? 7.538 -10.108 -11.212 1.00 45.91 227 ALA A CA 1
ATOM 1820 C C . ALA A 1 227 ? 6.467 -10.877 -11.957 1.00 45.91 227 ALA A C 1
ATOM 1822 O O . ALA A 1 227 ? 6.171 -12.037 -11.673 1.00 45.91 227 ALA A O 1
ATOM 1823 N N . TRP A 1 228 ? 5.878 -10.126 -12.885 1.00 43.97 228 TRP A N 1
ATOM 1824 C CA . TRP A 1 228 ? 5.280 -10.534 -14.144 1.00 43.97 228 TRP A CA 1
ATOM 1825 C C . TRP A 1 228 ? 4.836 -11.998 -14.210 1.00 43.97 228 TRP A C 1
ATOM 1827 O O . TRP A 1 228 ? 5.570 -12.906 -14.596 1.00 43.97 228 TRP A O 1
ATOM 1837 N N . ASN A 1 229 ? 3.583 -12.220 -13.821 1.00 37.12 229 ASN A N 1
ATOM 1838 C CA . ASN A 1 229 ? 2.940 -13.509 -13.990 1.00 37.12 229 ASN A CA 1
ATOM 1839 C C . ASN A 1 229 ? 2.816 -13.794 -15.498 1.00 37.12 229 ASN A C 1
ATOM 1841 O O . ASN A 1 229 ? 2.313 -12.963 -16.257 1.00 37.12 229 ASN A O 1
ATOM 1845 N N . SER A 1 230 ? 3.231 -14.982 -15.931 1.00 33.97 230 SER A N 1
ATOM 1846 C CA . SER A 1 230 ? 3.279 -15.446 -17.328 1.00 33.97 230 SER A CA 1
ATOM 1847 C C . SER A 1 230 ? 1.920 -15.514 -18.049 1.00 33.97 230 SER A C 1
ATOM 1849 O O . SER A 1 230 ? 1.832 -16.008 -19.170 1.00 33.97 230 SER A O 1
ATOM 1851 N N . LYS A 1 231 ? 0.840 -15.008 -17.440 1.00 34.25 231 LYS A N 1
ATOM 1852 C CA . LYS A 1 231 ? -0.490 -14.907 -18.054 1.00 34.25 231 LYS A CA 1
ATOM 1853 C C . LYS A 1 231 ? -0.651 -13.714 -18.998 1.00 34.25 231 LYS A C 1
ATOM 1855 O O . LYS A 1 231 ? -1.504 -13.793 -19.882 1.00 34.25 231 LYS A O 1
ATOM 1860 N N . ILE A 1 232 ? 0.171 -12.668 -18.887 1.00 40.03 232 ILE A N 1
ATOM 1861 C CA . ILE A 1 232 ? 0.040 -11.458 -19.725 1.00 40.03 232 ILE A CA 1
ATOM 1862 C C . ILE A 1 232 ? 0.380 -11.734 -21.204 1.00 40.03 232 ILE A C 1
ATOM 1864 O O . ILE A 1 232 ? -0.175 -11.099 -22.094 1.00 40.03 232 ILE A O 1
ATOM 1868 N N . THR A 1 233 ? 1.177 -12.762 -21.510 1.00 36.88 233 THR A N 1
ATOM 1869 C CA . THR A 1 233 ? 1.455 -13.186 -22.897 1.00 36.88 233 THR A CA 1
ATOM 1870 C C . THR A 1 233 ? 0.337 -14.021 -23.536 1.00 36.88 233 THR A C 1
ATOM 1872 O O . THR A 1 233 ? 0.420 -14.338 -24.721 1.00 36.88 233 THR A O 1
ATOM 1875 N N . SER A 1 234 ? -0.723 -14.373 -22.794 1.00 32.31 234 SER A N 1
ATOM 1876 C CA . SER A 1 234 ? -1.806 -15.244 -23.287 1.00 32.31 234 SER A CA 1
ATOM 1877 C C . SER A 1 234 ? -3.071 -14.517 -23.755 1.00 32.31 234 SER A C 1
ATOM 1879 O O . SER A 1 234 ? -3.994 -15.168 -24.246 1.00 32.31 234 SER A O 1
ATOM 1881 N N . HIS A 1 235 ? -3.135 -13.183 -23.675 1.00 32.22 235 HIS A N 1
ATOM 1882 C CA . HIS A 1 235 ? -4.209 -12.436 -24.332 1.00 32.22 235 HIS A CA 1
ATOM 1883 C C . HIS A 1 235 ? -3.924 -12.285 -25.825 1.00 32.22 235 HIS A C 1
ATOM 1885 O O . HIS A 1 235 ? -3.346 -11.324 -26.324 1.00 32.22 235 HIS A O 1
ATOM 1891 N N . SER A 1 236 ? -4.352 -13.338 -26.518 1.00 33.53 236 SER A N 1
ATOM 1892 C CA . SER A 1 236 ? -4.597 -13.432 -27.943 1.00 33.53 236 SER A CA 1
ATOM 1893 C C . SER A 1 236 ? -5.178 -12.140 -28.522 1.00 33.53 236 SER A C 1
ATOM 1895 O O . SER A 1 236 ? -6.349 -11.818 -28.317 1.00 33.53 236 SER A O 1
ATOM 1897 N N . VAL A 1 237 ? -4.395 -11.484 -29.376 1.00 35.91 237 VAL A N 1
ATOM 1898 C CA . VAL A 1 237 ? -4.941 -10.775 -30.535 1.00 35.91 237 VAL A CA 1
ATOM 1899 C C . VAL A 1 237 ? -5.492 -11.851 -31.472 1.00 35.91 237 VAL A C 1
ATOM 1901 O O . VAL A 1 237 ? -4.820 -12.326 -32.382 1.00 35.91 237 VAL A O 1
ATOM 1904 N N . GLN A 1 238 ? -6.712 -12.303 -31.190 1.00 38.19 238 GLN A N 1
ATOM 1905 C CA . GLN A 1 238 ? -7.551 -12.985 -32.163 1.00 38.19 238 GLN A CA 1
ATOM 1906 C C . GLN A 1 238 ? -8.381 -11.887 -32.829 1.00 38.19 238 GLN A C 1
ATOM 1908 O O . GLN A 1 238 ? -9.396 -11.444 -32.299 1.00 38.19 238 GLN A O 1
ATOM 1913 N N . GLY A 1 239 ? -7.900 -11.368 -33.957 1.00 32.06 239 GLY A N 1
ATOM 1914 C CA . GLY A 1 239 ? -8.628 -10.334 -34.680 1.00 32.06 239 GLY A CA 1
ATOM 1915 C C . GLY A 1 239 ? -7.903 -9.806 -35.907 1.00 32.06 239 GLY A C 1
ATOM 1916 O O . GLY A 1 239 ? -7.023 -8.965 -35.776 1.00 32.06 239 GLY A O 1
ATOM 1917 N N . ARG A 1 240 ? -8.405 -10.228 -37.075 1.00 31.77 240 ARG A N 1
ATOM 1918 C CA . ARG A 1 240 ? -8.186 -9.696 -38.437 1.00 31.77 240 ARG A CA 1
ATOM 1919 C C . ARG A 1 240 ? -7.001 -10.257 -39.229 1.00 31.77 240 ARG A C 1
ATOM 1921 O O . ARG A 1 240 ? -6.048 -9.561 -39.553 1.00 31.77 240 ARG A O 1
ATOM 1928 N N . GLY A 1 241 ? -7.163 -11.509 -39.648 1.00 34.28 241 GLY A N 1
ATOM 1929 C CA . GLY A 1 241 ? -7.026 -11.853 -41.067 1.00 34.28 241 GLY A CA 1
ATOM 1930 C C . GLY A 1 241 ? -8.425 -12.138 -41.636 1.00 34.28 241 GLY A C 1
ATOM 1931 O O . GLY A 1 241 ? -9.269 -12.613 -40.878 1.00 34.28 241 GLY A O 1
ATOM 1932 N N . GLN A 1 242 ? -8.626 -11.871 -42.934 1.00 32.69 242 GLN A N 1
ATOM 1933 C CA . GLN A 1 242 ? -9.883 -11.704 -43.705 1.00 32.69 242 GLN A CA 1
ATOM 1934 C C . GLN A 1 242 ? -10.323 -10.228 -43.747 1.00 32.69 242 GLN A C 1
ATOM 1936 O O . GLN A 1 242 ? -10.601 -9.648 -42.701 1.00 32.69 242 GLN A O 1
ATOM 1941 N N . VAL A 1 243 ? -10.361 -9.530 -44.888 1.00 36.72 243 VAL A N 1
ATOM 1942 C CA . VAL A 1 243 ? -10.380 -9.889 -46.325 1.00 36.72 243 VAL A CA 1
ATOM 1943 C C . VAL A 1 243 ? -9.359 -9.034 -47.070 1.00 36.72 243 VAL A C 1
ATOM 1945 O O . VAL A 1 243 ? -9.224 -7.850 -46.688 1.00 36.72 243 VAL A O 1
#

Organism: NCBI:txid870435

Solvent-accessible surface area (backbone atoms only — not comparable to full-atom values): 14442 Å² total; per-residue (Å²): 134,40,36,31,42,43,56,81,38,52,53,58,37,41,38,59,65,54,85,87,65,75,48,52,30,16,58,33,52,19,30,75,86,64,81,48,65,52,78,64,77,44,49,36,19,35,30,44,32,46,52,59,51,94,89,46,95,56,74,74,46,66,54,73,52,42,83,72,50,72,47,40,63,95,46,52,81,47,72,45,75,51,87,75,75,81,91,78,52,77,73,41,33,34,23,51,32,40,18,58,45,75,48,79,67,41,55,36,47,50,38,65,44,94,67,62,50,76,56,49,39,29,30,27,45,55,64,23,36,28,22,86,74,57,63,97,56,66,78,54,52,48,33,34,38,42,37,32,51,60,70,60,93,88,48,89,66,77,72,46,73,51,74,46,76,29,52,67,62,89,56,72,60,36,34,66,47,62,65,50,53,51,51,43,21,48,50,49,30,60,73,71,66,50,100,62,81,86,44,74,67,51,54,50,50,50,51,66,75,70,43,91,66,90,75,90,82,84,80,81,84,83,33,56,68,78,66,83,67,84,63,74,82,65,72,71,88,82,80,80,84,85,133

Nearest PDB structures (foldseek):
  8f90-assembly4_D  TM=4.497E-01  e=1.211E-02  Suipraeoptans intestinalis
  8fha-assembly3_C  TM=4.198E-01  e=4.327E-02  Suipraeoptans intestinalis
  8fha-assembly1_A  TM=4.190E-01  e=4.858E-02  Suipraeoptans intestinalis
  8fha-assembly2_B  TM=3.917E-01  e=8.179E-02  Suipraeoptans intestinalis
  7lsa-assembly1_A  TM=3.403E-01  e=5.593E+00  Ruminococcus bromii

pLDDT: mean 86.2, std 16.61, range [31.77, 98.69]

Sequence (243 aa):
MFYYVSFLRPPPAQASLAQTEQILITPQISNDLRTEYLEDVVDIHYSWAFVPDLRSQTTSVITRPAKLTSWRTAHAYKEISVPRPQNLHDGQSWRLILSVGMTRKDQVVLLCNDNIGHAPFSVMSMPILFTSRPRKAAKQEEIVRSYLLRAPAQDASPPEVFNICEQTSFDLDKKVWDSGIGLSSWLVRLYFGGQVDTSPALSRVWQVLFSRDRRDIIELGKSSVIAWNSKITSHSVQGRGQV